Protein AF-A0A1V4QYQ3-F1 (afdb_monomer_lite)

Secondary structure (DSSP, 8-state):
-----------------------EEPPP--SS-EEEEEESSS-EEEE---GGG--SS-EEEEEEEEESS--TT-EEEEEEETTEEEEEEE-SSTT--SEEETTEE--SSS--TT--EEEEEEEETTEEEEEETTEEEP-EE-PPPP---SSPEEESBS-TTS--B-EEEEEEEEEESS---HHHHHHHTTS---S-STTEEEEE-----SSSEE--TTT--PEEEES--GGGEEE-----SEEEEE-S-EEE-SSEEEEEEEEEE-TT-EEEE-TTPEEEESSS--EEESSEEEE----

Structure (mmCIF, N/CA/C/O backbone):
data_AF-A0A1V4QYQ3-F1
#
_entry.id   AF-A0A1V4QYQ3-F1
#
loop_
_atom_site.group_PDB
_atom_site.id
_atom_site.type_symbol
_atom_site.label_atom_id
_atom_site.label_alt_id
_atom_site.label_comp_id
_atom_site.label_asym_id
_atom_site.label_entity_id
_atom_site.label_seq_id
_atom_site.pdbx_PDB_ins_code
_atom_site.Cartn_x
_atom_site.Cartn_y
_atom_site.Cartn_z
_atom_site.occupancy
_atom_site.B_iso_or_equiv
_atom_site.auth_seq_id
_atom_site.auth_comp_id
_atom_site.auth_asym_id
_atom_site.auth_atom_id
_atom_site.pdbx_PDB_model_num
ATOM 1 N N . MET A 1 1 ? -7.152 -29.735 35.668 1.00 31.62 1 MET A N 1
ATOM 2 C CA . MET A 1 1 ? -7.839 -28.571 36.264 1.00 31.62 1 MET A CA 1
ATOM 3 C C . MET A 1 1 ? -7.752 -27.448 35.251 1.00 31.62 1 MET A C 1
ATOM 5 O O . MET A 1 1 ? -6.675 -26.906 35.078 1.00 31.62 1 MET A O 1
ATOM 9 N N . SER A 1 2 ? -8.827 -27.196 34.509 1.00 27.45 2 SER A N 1
ATOM 10 C CA . SER A 1 2 ? -8.923 -26.079 33.564 1.00 27.45 2 SER A CA 1
ATOM 11 C C . SER A 1 2 ? -10.040 -25.184 34.088 1.00 27.45 2 SER A C 1
ATOM 13 O O . SER A 1 2 ? -11.149 -25.666 34.324 1.00 27.45 2 SER A O 1
ATOM 15 N N . TYR A 1 3 ? -9.704 -23.936 34.401 1.00 27.02 3 TYR A N 1
ATOM 16 C CA . TYR A 1 3 ? -10.656 -22.954 34.897 1.00 27.02 3 TYR A CA 1
ATOM 17 C C . TYR A 1 3 ? -11.395 -22.362 33.696 1.00 27.02 3 TYR A C 1
ATOM 19 O O . TYR A 1 3 ? -10.799 -21.660 32.886 1.00 27.02 3 TYR A O 1
ATOM 27 N N . LYS A 1 4 ? -12.693 -22.661 33.583 1.00 27.86 4 LYS A N 1
ATOM 28 C CA . LYS A 1 4 ? -13.627 -21.832 32.818 1.00 27.86 4 LYS A CA 1
ATOM 29 C C . LYS A 1 4 ? -13.955 -20.622 33.685 1.00 27.86 4 LYS A C 1
ATOM 31 O O . LYS A 1 4 ? -14.650 -20.765 34.690 1.00 27.86 4 LYS A O 1
ATOM 36 N N . THR A 1 5 ? -13.426 -19.459 33.335 1.00 26.11 5 THR A N 1
ATOM 37 C CA . THR A 1 5 ? -13.834 -18.203 33.964 1.00 26.11 5 THR A CA 1
ATOM 38 C C . THR A 1 5 ? -15.030 -17.675 33.183 1.00 26.11 5 THR A C 1
ATOM 40 O O . THR A 1 5 ? -14.864 -17.098 32.116 1.00 26.11 5 THR A O 1
ATOM 43 N N . ASN A 1 6 ? -16.240 -17.919 33.688 1.00 25.05 6 ASN A N 1
ATOM 44 C CA . ASN A 1 6 ? -17.444 -17.265 33.176 1.00 25.05 6 ASN A CA 1
ATOM 45 C C . ASN A 1 6 ? -17.433 -15.813 33.672 1.00 25.05 6 ASN A C 1
ATOM 47 O O . ASN A 1 6 ? -17.550 -15.570 34.877 1.00 25.05 6 ASN A O 1
ATOM 51 N N . LEU A 1 7 ? -17.262 -14.859 32.759 1.00 26.02 7 LEU A N 1
ATOM 52 C CA . LEU A 1 7 ? -17.392 -13.435 33.047 1.00 26.02 7 LEU A CA 1
ATOM 53 C C . LEU A 1 7 ? -18.889 -13.083 33.052 1.00 26.02 7 LEU A C 1
ATOM 55 O O . LEU A 1 7 ? -19.515 -13.001 32.004 1.00 26.02 7 LEU A O 1
ATOM 59 N N . PHE A 1 8 ? -19.483 -12.910 34.235 1.00 25.52 8 PHE A N 1
ATOM 60 C CA . PHE A 1 8 ? -20.858 -12.419 34.372 1.00 25.52 8 PHE A CA 1
ATOM 61 C C . PHE A 1 8 ? -20.854 -10.885 34.401 1.00 25.52 8 PHE A C 1
ATOM 63 O O . PHE A 1 8 ? -20.353 -10.293 35.357 1.00 25.52 8 PHE A O 1
ATOM 70 N N . VAL A 1 9 ? -21.447 -10.240 33.394 1.00 27.67 9 VAL A N 1
ATOM 71 C CA . VAL A 1 9 ? -21.719 -8.792 33.396 1.00 27.67 9 VAL A CA 1
ATOM 72 C C . VAL A 1 9 ? -23.201 -8.579 33.721 1.00 27.67 9 VAL A C 1
ATOM 74 O O . VAL A 1 9 ? -24.080 -9.083 33.029 1.00 27.67 9 VAL A O 1
ATOM 77 N N . ILE A 1 10 ? -23.494 -7.864 34.813 1.00 26.61 10 ILE A N 1
ATOM 78 C CA . ILE A 1 10 ? -24.862 -7.520 35.233 1.00 26.61 10 ILE A CA 1
ATOM 79 C C . ILE A 1 10 ? -25.283 -6.219 34.531 1.00 26.61 10 ILE A C 1
ATOM 81 O O . ILE A 1 10 ? -24.713 -5.161 34.797 1.00 26.61 10 ILE A O 1
ATOM 85 N N . LEU A 1 11 ? -26.303 -6.285 33.667 1.00 28.84 11 LEU A N 1
ATOM 86 C CA . LEU A 1 11 ? -26.913 -5.123 33.010 1.00 28.84 11 LEU A CA 1
ATOM 87 C C . LEU A 1 11 ? -27.834 -4.371 33.988 1.00 28.84 11 LEU A C 1
ATOM 89 O O . LEU A 1 11 ? -28.748 -4.958 34.567 1.00 28.84 11 LEU A O 1
ATOM 93 N N . THR A 1 12 ? -27.642 -3.058 34.136 1.00 27.19 12 THR A N 1
ATOM 94 C CA . THR A 1 12 ? -28.623 -2.171 34.786 1.00 27.19 12 THR A CA 1
ATOM 95 C C . THR A 1 12 ? -29.103 -1.156 33.754 1.00 27.19 12 THR A C 1
ATOM 97 O O . THR A 1 12 ? -28.313 -0.351 33.266 1.00 27.19 12 THR A O 1
ATOM 100 N N . ILE A 1 13 ? -30.389 -1.203 33.402 1.00 31.91 13 ILE A N 1
ATOM 101 C CA . ILE A 1 13 ? -31.004 -0.286 32.435 1.00 31.91 13 ILE A CA 1
ATOM 102 C C . ILE A 1 13 ? -31.250 1.054 33.141 1.00 31.91 13 ILE A C 1
ATOM 104 O O . ILE A 1 13 ? -32.099 1.130 34.030 1.00 31.91 13 ILE A O 1
ATOM 108 N N . LEU A 1 14 ? -30.535 2.115 32.751 1.00 32.16 14 LEU A N 1
ATOM 109 C CA . LEU A 1 14 ? -30.942 3.490 33.055 1.00 32.16 14 LEU A CA 1
ATOM 110 C C . LEU A 1 14 ? -31.559 4.121 31.806 1.00 32.16 14 LEU A C 1
ATOM 112 O O . LEU A 1 14 ? -30.915 4.283 30.774 1.00 32.16 14 LEU A O 1
ATOM 116 N N . SER A 1 15 ? -32.834 4.475 31.923 1.00 43.00 15 SER A N 1
ATOM 117 C CA . SER A 1 15 ? -33.606 5.177 30.908 1.00 43.00 15 SER A CA 1
ATOM 118 C C . SER A 1 15 ? -33.107 6.613 30.693 1.00 43.00 15 SER A C 1
ATOM 120 O O . SER A 1 15 ? -33.146 7.414 31.625 1.00 43.00 15 SER A O 1
ATOM 122 N N . GLY A 1 16 ? -32.788 6.948 29.440 1.00 39.50 16 GLY A N 1
ATOM 123 C CA . GLY A 1 16 ? -33.017 8.275 28.855 1.00 39.50 16 GLY A CA 1
ATOM 124 C C . GLY A 1 16 ? -31.876 9.295 28.917 1.00 39.50 16 GLY A C 1
ATOM 125 O O . GLY A 1 16 ? -31.766 10.033 29.887 1.00 39.50 16 GLY A O 1
ATOM 126 N N . LEU A 1 17 ? -31.137 9.430 27.810 1.00 31.11 17 LEU A N 1
ATOM 127 C CA . LEU A 1 17 ? -30.834 10.696 27.118 1.00 31.11 17 LEU A CA 1
ATOM 128 C C . LEU A 1 17 ? -30.110 10.353 25.802 1.00 31.11 17 LEU A C 1
ATOM 130 O O . LEU A 1 17 ? -29.077 9.692 25.832 1.00 31.11 17 LEU A O 1
ATOM 134 N N . LEU A 1 18 ? -30.643 10.774 24.650 1.00 30.95 18 LEU A N 1
ATOM 135 C CA . LEU A 1 18 ? -29.969 10.598 23.359 1.00 30.95 18 LEU A CA 1
ATOM 136 C C . LEU A 1 18 ? -28.908 11.700 23.216 1.00 30.95 18 LEU A C 1
ATOM 138 O O . LEU A 1 18 ? -29.234 12.834 22.866 1.00 30.95 18 LEU A O 1
ATOM 142 N N . PHE A 1 19 ? -27.651 11.385 23.524 1.00 31.88 19 PHE A N 1
ATOM 143 C CA . PHE A 1 19 ? -26.515 12.207 23.113 1.00 31.88 19 PHE A CA 1
ATOM 144 C C . PHE A 1 19 ? -26.081 11.755 21.716 1.00 31.88 19 PHE A C 1
ATOM 146 O O . PHE A 1 19 ? -25.760 10.588 21.516 1.00 31.88 19 PHE A O 1
ATOM 153 N N . LEU A 1 20 ? -26.067 12.673 20.747 1.00 31.03 20 LEU A N 1
ATOM 154 C CA . LEU A 1 20 ? -25.307 12.487 19.509 1.00 31.03 20 LEU A CA 1
ATOM 155 C C . LEU A 1 20 ? -23.827 12.657 19.862 1.00 31.03 20 LEU A C 1
ATOM 157 O O . LEU A 1 20 ? -23.301 13.768 19.864 1.00 31.03 20 LEU A O 1
ATOM 161 N N . ILE A 1 21 ? -23.192 11.553 20.243 1.00 36.94 21 ILE A N 1
ATOM 162 C CA . ILE A 1 21 ? -21.740 11.462 20.383 1.00 36.94 21 ILE A CA 1
ATOM 163 C C . ILE A 1 21 ? -21.205 11.165 18.975 1.00 36.94 21 ILE A C 1
ATOM 165 O O . ILE A 1 21 ? -21.750 10.265 18.326 1.00 36.94 21 ILE A O 1
ATOM 169 N N . PRO A 1 22 ? -20.205 11.901 18.455 1.00 36.81 22 PRO A N 1
ATOM 170 C CA . PRO A 1 22 ? -19.519 11.481 17.240 1.00 36.81 22 PRO A CA 1
ATOM 171 C C . PRO A 1 22 ? -18.951 10.087 17.502 1.00 36.81 22 PRO A C 1
ATOM 173 O O . PRO A 1 22 ? -18.070 9.913 18.336 1.00 36.81 22 PRO A O 1
ATOM 176 N N . THR A 1 23 ? -19.545 9.093 16.857 1.00 38.88 23 THR A N 1
ATOM 177 C CA . THR A 1 23 ? -19.199 7.687 17.015 1.00 38.88 23 THR A CA 1
ATOM 178 C C . THR A 1 23 ? -18.337 7.308 15.833 1.00 38.88 23 THR A C 1
ATOM 180 O O . THR A 1 23 ? -18.739 7.438 14.678 1.00 38.88 23 THR A O 1
ATOM 183 N N . THR A 1 24 ? -17.112 6.894 16.121 1.00 40.38 24 THR A N 1
ATOM 184 C CA . THR A 1 24 ? -16.242 6.276 15.129 1.00 40.38 24 THR A CA 1
ATOM 185 C C . THR A 1 24 ? -16.833 4.912 14.805 1.00 40.38 24 THR A C 1
ATOM 187 O O . THR A 1 24 ? -16.794 4.009 15.638 1.00 40.38 24 THR A O 1
ATOM 190 N N . VAL A 1 25 ? -17.427 4.791 13.620 1.00 40.75 25 VAL A N 1
ATOM 191 C CA . VAL A 1 25 ? -17.859 3.515 13.048 1.00 40.75 25 VAL A CA 1
ATOM 192 C C . VAL A 1 25 ? -16.667 2.958 12.279 1.00 40.75 25 VAL A C 1
ATOM 194 O O . VAL A 1 25 ? -16.142 3.629 11.389 1.00 40.75 25 VAL A O 1
ATOM 197 N N . PHE A 1 26 ? -16.196 1.768 12.646 1.00 41.84 26 PHE A N 1
ATOM 198 C CA . PHE A 1 26 ? -15.194 1.068 11.845 1.00 41.84 26 PHE A CA 1
ATOM 199 C C . PHE A 1 26 ? -15.869 0.521 10.588 1.00 41.84 26 PHE A C 1
ATOM 201 O O . PHE A 1 26 ? -16.921 -0.110 10.674 1.00 41.84 26 PHE A O 1
ATOM 208 N N . ALA A 1 27 ? -15.288 0.810 9.426 1.00 39.91 27 ALA A N 1
ATOM 209 C CA . ALA A 1 27 ? -15.755 0.263 8.162 1.00 39.91 27 ALA A CA 1
ATOM 210 C C . ALA A 1 27 ? -15.521 -1.255 8.114 1.00 39.91 27 ALA A C 1
ATOM 212 O O . ALA A 1 27 ? -14.574 -1.770 8.710 1.00 39.91 27 ALA A O 1
ATOM 213 N N . THR A 1 28 ? -16.430 -1.951 7.438 1.00 38.75 28 THR A N 1
ATOM 214 C CA . THR A 1 28 ? -16.530 -3.410 7.382 1.00 38.75 28 THR A CA 1
ATOM 215 C C . THR A 1 28 ? -15.741 -4.002 6.217 1.00 38.75 28 THR A C 1
ATOM 217 O O . THR A 1 28 ? -15.932 -3.563 5.085 1.00 38.75 28 THR A O 1
ATOM 220 N N . ASP A 1 29 ? -15.028 -5.094 6.484 1.00 38.97 29 ASP A N 1
ATOM 221 C CA . ASP A 1 29 ? -15.128 -6.335 5.709 1.00 38.97 29 ASP A CA 1
ATOM 222 C C . ASP A 1 29 ? -15.231 -7.502 6.713 1.00 38.97 29 ASP A C 1
ATOM 224 O O . ASP A 1 29 ? -14.544 -7.532 7.734 1.00 38.97 29 ASP A O 1
ATOM 228 N N . ASN A 1 30 ? -16.166 -8.417 6.469 1.00 38.97 30 ASN A N 1
ATOM 229 C CA . ASN A 1 30 ? -16.653 -9.431 7.403 1.00 38.97 30 ASN A CA 1
ATOM 230 C C . ASN A 1 30 ? -15.953 -10.793 7.263 1.00 38.97 30 ASN A C 1
ATOM 232 O O . ASN A 1 30 ? -16.494 -11.817 7.680 1.00 38.97 30 ASN A O 1
ATOM 236 N N . TYR A 1 31 ? -14.733 -10.820 6.733 1.00 44.75 31 TYR A N 1
ATOM 237 C CA . TYR A 1 31 ? -13.909 -12.022 6.652 1.00 44.75 31 TYR A CA 1
ATOM 238 C C . TYR A 1 31 ? -12.491 -11.746 7.178 1.00 44.75 31 TYR A C 1
ATOM 240 O O . TYR A 1 31 ? -12.044 -10.604 7.271 1.00 44.75 31 TYR A O 1
ATOM 248 N N . ARG A 1 32 ? -11.720 -12.804 7.481 1.00 56.53 32 ARG A N 1
ATOM 249 C CA . ARG A 1 32 ? -10.307 -12.741 7.080 1.00 56.53 32 ARG A CA 1
ATOM 250 C C . ARG A 1 32 ? -10.388 -12.709 5.557 1.00 56.53 32 ARG A C 1
ATOM 252 O O . ARG A 1 32 ? -10.631 -13.768 4.977 1.00 56.53 32 ARG A O 1
ATOM 259 N N . GLY A 1 33 ? -10.393 -11.504 4.983 1.00 71.94 33 GLY A N 1
ATOM 260 C CA . GLY A 1 33 ? -10.538 -11.286 3.548 1.00 71.94 33 GLY A CA 1
ATOM 261 C C . GLY A 1 33 ? -9.558 -12.156 2.771 1.00 71.94 33 GLY A C 1
ATOM 262 O O . GLY A 1 33 ? -8.653 -12.777 3.340 1.00 71.94 33 GLY A O 1
ATOM 263 N N . THR A 1 34 ? -9.752 -12.267 1.468 1.00 89.44 34 THR A N 1
ATOM 264 C CA . THR A 1 34 ? -8.682 -12.841 0.655 1.00 89.44 34 THR A CA 1
ATOM 265 C C . THR A 1 34 ? -7.521 -11.852 0.531 1.00 89.44 34 THR A C 1
ATOM 267 O O . THR A 1 34 ? -7.625 -10.710 0.960 1.00 89.44 34 THR A O 1
ATOM 270 N N . ALA A 1 35 ? -6.384 -12.345 0.067 1.00 94.81 35 ALA A N 1
ATOM 271 C CA . ALA A 1 35 ? -5.285 -11.557 -0.460 1.00 94.81 35 ALA A CA 1
ATOM 272 C C . ALA A 1 35 ? -4.990 -12.096 -1.859 1.00 94.81 35 ALA A C 1
ATOM 274 O O . ALA A 1 35 ? -5.351 -13.238 -2.175 1.00 94.81 35 ALA A O 1
ATOM 275 N N . LEU A 1 36 ? -4.288 -11.313 -2.671 1.00 97.94 36 LEU A N 1
ATOM 276 C CA . LEU A 1 36 ? -3.792 -11.805 -3.950 1.00 97.94 36 LEU A CA 1
ATOM 277 C C . LEU A 1 36 ? -2.411 -12.424 -3.796 1.00 97.94 36 LEU A C 1
ATOM 279 O O . LEU A 1 36 ? -1.510 -11.816 -3.214 1.00 97.94 36 LEU A O 1
ATOM 283 N N . ASN A 1 37 ? -2.257 -13.631 -4.330 1.00 98.38 37 ASN A N 1
ATOM 284 C CA . ASN A 1 37 ? -0.988 -14.324 -4.472 1.00 98.38 37 ASN A CA 1
ATOM 285 C C . ASN A 1 37 ? -0.420 -14.085 -5.877 1.00 98.38 37 ASN A C 1
ATOM 287 O O . ASN A 1 37 ? -1.120 -14.300 -6.854 1.00 98.38 37 ASN A O 1
ATOM 291 N N . PHE A 1 38 ? 0.833 -13.651 -5.962 1.00 98.75 38 PHE A N 1
ATOM 292 C CA . PHE A 1 38 ? 1.558 -13.399 -7.205 1.00 98.75 38 PHE A CA 1
ATOM 293 C C . PHE A 1 38 ? 2.688 -14.422 -7.329 1.00 98.75 38 PHE A C 1
ATOM 295 O O . PHE A 1 38 ? 3.461 -14.606 -6.381 1.00 98.75 38 PHE A O 1
ATOM 302 N N . ASP A 1 39 ? 2.798 -15.082 -8.479 1.00 98.19 39 ASP A N 1
ATOM 303 C CA . ASP A 1 39 ? 3.722 -16.201 -8.693 1.00 98.19 39 ASP A CA 1
ATOM 304 C C . ASP A 1 39 ? 5.166 -15.812 -9.072 1.00 98.19 39 ASP A C 1
ATOM 306 O O . ASP A 1 39 ? 6.036 -16.679 -9.180 1.00 98.19 39 ASP A O 1
ATOM 310 N N . GLY A 1 40 ? 5.441 -14.519 -9.274 1.00 97.69 40 GLY A N 1
ATOM 311 C CA . GLY A 1 40 ? 6.755 -14.016 -9.686 1.00 97.69 40 GLY A CA 1
ATOM 312 C C . GLY A 1 40 ? 7.111 -14.242 -11.161 1.00 97.69 40 GLY A C 1
ATOM 313 O O . GLY A 1 40 ? 8.243 -13.957 -11.561 1.00 97.69 40 GLY A O 1
ATOM 314 N N . VAL A 1 41 ? 6.184 -14.732 -11.989 1.00 97.81 41 VAL A N 1
ATOM 315 C CA . VAL A 1 41 ? 6.430 -15.069 -13.399 1.00 97.81 41 VAL A CA 1
ATOM 316 C C . VAL A 1 41 ? 5.728 -14.110 -14.344 1.00 97.81 41 VAL A C 1
ATOM 318 O O . VAL A 1 41 ? 6.405 -13.521 -15.190 1.00 97.81 41 VAL A O 1
ATOM 321 N N . ASP A 1 42 ? 4.405 -13.988 -14.251 1.00 97.69 42 ASP A N 1
ATOM 322 C CA . ASP A 1 42 ? 3.626 -13.111 -15.131 1.00 97.69 42 ASP A CA 1
ATOM 323 C C . ASP A 1 42 ? 2.321 -12.556 -14.535 1.00 97.69 42 ASP A C 1
ATOM 325 O O . ASP A 1 42 ? 1.591 -11.858 -15.252 1.00 97.69 42 ASP A O 1
ATOM 329 N N . ASP A 1 43 ? 2.081 -12.778 -13.239 1.00 98.56 43 ASP A N 1
ATOM 330 C CA . ASP A 1 43 ? 0.935 -12.252 -12.498 1.00 98.56 43 ASP A CA 1
ATOM 331 C C . ASP A 1 43 ? 1.055 -10.757 -12.199 1.00 98.56 43 ASP A C 1
ATOM 333 O O . ASP A 1 43 ? 2.059 -10.276 -11.663 1.00 98.56 43 ASP A O 1
ATOM 337 N N . TYR A 1 44 ? -0.004 -10.006 -12.500 1.00 98.75 44 TYR A N 1
ATOM 338 C CA . TYR A 1 44 ? -0.142 -8.617 -12.070 1.00 98.75 44 TYR A CA 1
ATOM 339 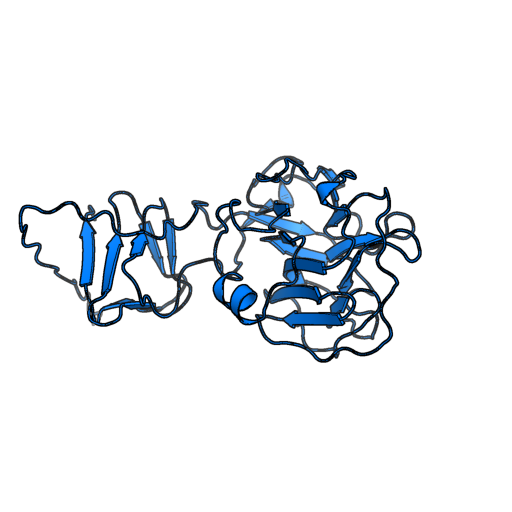C C . TYR A 1 44 ? -1.592 -8.131 -12.132 1.00 98.75 44 TYR A C 1
ATOM 341 O O . TYR A 1 44 ? -2.439 -8.703 -12.819 1.00 98.75 44 TYR A O 1
ATOM 349 N N . VAL A 1 45 ? -1.868 -7.014 -11.457 1.00 98.75 45 VAL A N 1
ATOM 350 C CA . VAL A 1 45 ? -3.130 -6.276 -11.604 1.00 98.75 45 VAL A CA 1
ATOM 351 C C . VAL A 1 45 ? -2.877 -5.011 -12.414 1.00 98.75 45 VAL A C 1
ATOM 353 O O . VAL A 1 45 ? -2.029 -4.201 -12.043 1.00 98.75 45 VAL A O 1
ATOM 356 N N . GLU A 1 46 ? -3.622 -4.826 -13.502 1.00 98.44 46 GLU A N 1
ATOM 357 C CA . GLU A 1 46 ? -3.572 -3.631 -14.348 1.00 98.44 46 GLU A CA 1
ATOM 358 C C . GLU A 1 46 ? -4.736 -2.692 -14.028 1.00 98.44 46 GLU A C 1
ATOM 360 O O . GLU A 1 46 ? -5.902 -3.048 -14.192 1.00 98.44 46 GLU A O 1
ATOM 365 N N . ILE A 1 47 ? -4.424 -1.473 -13.607 1.00 98.50 47 ILE A N 1
ATOM 366 C CA . ILE A 1 47 ? -5.384 -0.395 -13.386 1.00 98.50 47 ILE A CA 1
ATOM 367 C C . ILE A 1 47 ? -5.189 0.613 -14.514 1.00 98.50 47 ILE A C 1
ATOM 369 O O . ILE A 1 47 ? -4.113 1.199 -14.666 1.00 98.50 47 ILE A O 1
ATOM 373 N N . LEU A 1 48 ? -6.231 0.801 -15.324 1.00 97.44 48 LEU A N 1
ATOM 374 C CA . LEU A 1 48 ? -6.175 1.721 -16.456 1.00 97.44 48 LEU A CA 1
ATOM 375 C C . LEU A 1 48 ? -5.866 3.150 -15.997 1.00 97.44 48 LEU A C 1
ATOM 377 O O . LEU A 1 48 ? -6.210 3.561 -14.891 1.00 97.44 48 LEU A O 1
ATOM 381 N N . ASP A 1 49 ? -5.215 3.897 -16.884 1.00 96.50 49 ASP A N 1
ATOM 382 C CA . ASP A 1 49 ? -4.895 5.301 -16.661 1.00 96.50 49 ASP A CA 1
ATOM 383 C C . ASP A 1 49 ? -6.147 6.127 -16.327 1.00 96.50 49 ASP A C 1
ATOM 385 O O . ASP A 1 49 ? -7.159 6.058 -17.030 1.00 96.50 49 ASP A O 1
ATOM 389 N N . ASP A 1 50 ? -6.048 6.930 -15.269 1.00 96.75 50 ASP A N 1
ATOM 390 C CA . ASP A 1 50 ? -7.066 7.890 -14.859 1.00 96.75 50 ASP A CA 1
ATOM 391 C C . ASP A 1 50 ? -6.400 9.131 -14.254 1.00 96.75 50 ASP A C 1
ATOM 393 O O . ASP A 1 50 ? -5.434 9.044 -13.494 1.00 96.75 50 ASP A O 1
ATOM 397 N N . THR A 1 51 ? -6.961 10.306 -14.543 1.00 95.56 51 THR A N 1
ATOM 398 C CA . THR A 1 51 ? -6.422 11.594 -14.074 1.00 95.56 51 THR A CA 1
ATOM 399 C C . THR A 1 51 ? -6.397 11.747 -12.549 1.00 95.56 51 THR A C 1
ATOM 401 O O . THR A 1 51 ? -5.671 12.591 -12.026 1.00 95.56 51 THR A O 1
ATOM 404 N N . SER A 1 52 ? -7.176 10.956 -11.806 1.00 95.81 52 SER A N 1
ATOM 405 C CA . SER A 1 52 ? -7.118 10.903 -10.340 1.00 95.81 52 SER A CA 1
ATOM 406 C C . SER A 1 52 ? -5.805 10.307 -9.821 1.00 95.81 52 SER A C 1
ATOM 408 O O . SER A 1 52 ? -5.405 10.623 -8.701 1.00 95.81 52 SER A O 1
ATOM 410 N N . LEU A 1 53 ? -5.106 9.522 -10.647 1.00 96.38 53 LEU A N 1
ATOM 411 C CA . LEU A 1 53 ? -3.814 8.888 -10.365 1.00 96.38 53 LEU A CA 1
ATOM 412 C C . LEU A 1 53 ? -2.624 9.720 -10.896 1.00 96.38 53 LEU A C 1
ATOM 414 O O . LEU A 1 53 ? -1.470 9.296 -10.799 1.00 96.38 53 LEU A O 1
ATOM 418 N N . ASP A 1 54 ? -2.887 10.928 -11.412 1.00 94.56 54 ASP A N 1
ATOM 419 C CA . ASP A 1 54 ? -1.884 11.874 -11.909 1.00 94.56 54 ASP A CA 1
ATOM 420 C C . ASP A 1 54 ? -1.455 12.880 -10.830 1.00 94.56 54 ASP A C 1
ATOM 422 O O . ASP A 1 54 ? -1.992 13.986 -10.683 1.00 94.56 54 ASP A O 1
ATOM 426 N N . PHE A 1 55 ? -0.429 12.511 -10.065 1.00 94.06 55 PHE A N 1
ATOM 427 C CA . PHE A 1 55 ? 0.067 13.328 -8.955 1.00 94.06 55 PHE A CA 1
ATOM 428 C C . PHE A 1 55 ? 1.097 14.376 -9.394 1.00 94.06 55 PHE A C 1
ATOM 430 O O . PHE A 1 55 ? 2.010 14.096 -10.168 1.00 94.06 55 PHE A O 1
ATOM 437 N N . ASN A 1 56 ? 0.984 15.591 -8.841 1.00 89.06 56 ASN A N 1
ATOM 438 C CA . ASN A 1 56 ? 1.831 16.740 -9.207 1.00 89.06 56 ASN A CA 1
ATOM 439 C C . ASN A 1 56 ? 2.606 17.370 -8.036 1.00 89.06 56 ASN A C 1
ATOM 441 O O . ASN A 1 56 ? 3.518 18.160 -8.265 1.00 89.06 56 ASN A O 1
ATOM 445 N N . THR A 1 57 ? 2.253 17.055 -6.788 1.00 92.56 57 THR A N 1
ATOM 446 C CA . THR A 1 57 ? 2.862 17.668 -5.594 1.00 92.56 57 THR A CA 1
ATOM 447 C C . THR A 1 57 ? 3.314 16.620 -4.588 1.00 92.56 57 THR A C 1
ATOM 449 O O . THR A 1 57 ? 4.512 16.418 -4.408 1.00 92.56 57 THR A O 1
ATOM 452 N N . SER A 1 58 ? 2.357 15.935 -3.973 1.00 96.94 58 SER A N 1
ATOM 453 C CA . SER A 1 58 ? 2.587 14.923 -2.952 1.00 96.94 58 SER A CA 1
ATOM 454 C C . SER A 1 58 ? 1.689 13.724 -3.205 1.00 96.94 58 SER A C 1
ATOM 456 O O . SER A 1 58 ? 0.612 13.866 -3.783 1.00 96.94 58 SER A O 1
ATOM 458 N N . TYR A 1 59 ? 2.130 12.555 -2.763 1.00 98.31 59 TYR A N 1
ATOM 459 C CA . TYR A 1 59 ? 1.345 11.330 -2.818 1.00 98.31 59 TYR A CA 1
ATOM 460 C C . TYR A 1 59 ? 1.882 10.319 -1.802 1.00 98.31 59 TYR A C 1
ATOM 462 O O . TYR A 1 59 ? 3.016 10.442 -1.330 1.00 98.31 59 TYR A O 1
ATOM 470 N N . THR A 1 60 ? 1.069 9.320 -1.473 1.00 98.88 60 THR A N 1
ATOM 471 C CA . THR A 1 60 ? 1.471 8.188 -0.633 1.00 98.88 60 THR A CA 1
ATOM 472 C C . THR A 1 60 ? 0.987 6.888 -1.262 1.00 98.88 60 THR A C 1
ATOM 474 O O . THR A 1 60 ? -0.168 6.803 -1.676 1.00 98.88 60 THR A O 1
ATOM 477 N N . LEU A 1 61 ? 1.859 5.886 -1.321 1.00 98.88 61 LEU A N 1
ATOM 478 C CA . LEU A 1 61 ? 1.553 4.527 -1.761 1.00 98.88 61 LEU A CA 1
ATOM 479 C C . LEU A 1 61 ? 1.690 3.599 -0.553 1.00 98.88 61 LEU A C 1
ATOM 481 O O . LEU A 1 61 ? 2.742 3.592 0.084 1.00 98.88 61 LEU A O 1
ATOM 485 N N . GLU A 1 62 ? 0.652 2.836 -0.228 1.00 98.81 62 GLU A N 1
ATOM 486 C CA . GLU A 1 62 ? 0.665 1.858 0.862 1.00 98.81 62 GLU A CA 1
ATOM 487 C C . GLU A 1 62 ? 0.235 0.486 0.354 1.00 98.81 62 GLU A C 1
ATOM 489 O O . GLU A 1 62 ? -0.651 0.383 -0.490 1.00 98.81 62 GLU A O 1
ATOM 494 N N . CYS A 1 63 ? 0.839 -0.568 0.887 1.00 98.75 63 CYS A N 1
ATOM 495 C CA . CYS A 1 63 ? 0.350 -1.935 0.740 1.00 98.75 63 CYS A CA 1
ATOM 496 C C . CYS A 1 63 ? 0.861 -2.799 1.888 1.00 98.75 63 CYS A C 1
ATOM 498 O O . CYS A 1 63 ? 1.918 -2.534 2.474 1.00 98.75 63 CYS A O 1
ATOM 500 N N . TRP A 1 64 ? 0.129 -3.864 2.184 1.00 98.50 64 TRP A N 1
ATOM 501 C CA . TRP A 1 64 ? 0.679 -5.000 2.898 1.00 98.50 64 TRP A CA 1
ATOM 502 C C . TRP A 1 64 ? 1.271 -5.982 1.896 1.00 98.50 64 TRP A C 1
ATOM 504 O O . TRP A 1 64 ? 0.638 -6.308 0.896 1.00 98.50 64 TRP A O 1
ATOM 514 N N . ILE A 1 65 ? 2.478 -6.470 2.177 1.00 98.75 65 ILE A N 1
ATOM 515 C CA . ILE A 1 65 ? 3.134 -7.509 1.382 1.00 98.75 65 ILE A CA 1
ATOM 516 C C . ILE A 1 65 ? 3.624 -8.645 2.270 1.00 98.75 65 ILE A C 1
ATOM 518 O O . ILE A 1 65 ? 4.088 -8.418 3.388 1.00 98.75 65 ILE A O 1
ATOM 522 N N . ARG A 1 66 ? 3.595 -9.865 1.745 1.00 98.44 66 ARG A N 1
ATOM 523 C CA . ARG A 1 66 ? 4.273 -11.035 2.301 1.00 98.44 66 ARG A CA 1
ATOM 524 C C . ARG A 1 66 ? 5.127 -11.670 1.202 1.00 98.44 66 ARG A C 1
ATOM 526 O O . ARG A 1 66 ? 4.645 -12.570 0.519 1.00 98.44 66 ARG A O 1
ATOM 533 N N . PRO A 1 67 ? 6.368 -11.182 1.008 1.00 98.50 67 PRO A N 1
ATOM 534 C CA . PRO A 1 67 ? 7.266 -11.685 -0.030 1.00 98.50 67 PRO A CA 1
ATOM 535 C C . PRO A 1 67 ? 7.601 -13.154 0.206 1.00 98.50 67 PRO A C 1
ATOM 537 O O . PRO A 1 67 ? 7.860 -13.535 1.348 1.00 98.50 67 PRO A O 1
ATOM 540 N N . GLU A 1 68 ? 7.650 -13.969 -0.840 1.00 98.44 68 GLU A N 1
ATOM 541 C CA . GLU A 1 68 ? 8.132 -15.357 -0.761 1.00 98.44 68 GLU A CA 1
ATOM 542 C C . GLU A 1 68 ? 9.575 -15.480 -1.253 1.00 98.44 68 GLU A C 1
ATOM 544 O O . GLU A 1 68 ? 10.375 -16.223 -0.675 1.00 98.44 68 GLU A O 1
ATOM 549 N N . SER A 1 69 ? 9.940 -14.651 -2.228 1.00 98.06 69 SER A N 1
ATOM 550 C CA . SER A 1 69 ? 11.310 -14.444 -2.681 1.00 98.06 69 SER A CA 1
ATOM 551 C C . SER A 1 69 ? 11.627 -12.949 -2.812 1.00 98.06 69 SER A C 1
ATOM 553 O O . SER A 1 69 ? 10.800 -12.081 -2.520 1.00 98.06 69 SER A O 1
ATOM 555 N N . PHE A 1 70 ? 12.874 -12.637 -3.168 1.00 98.25 70 PHE A N 1
ATOM 556 C CA . PHE A 1 70 ? 13.328 -11.265 -3.364 1.00 98.25 70 PHE A CA 1
ATOM 557 C C . PHE A 1 70 ? 14.049 -11.159 -4.697 1.00 98.25 70 PHE A C 1
ATOM 559 O O . PHE A 1 70 ? 15.236 -11.476 -4.793 1.00 98.25 70 PHE A O 1
ATOM 566 N N . ASP A 1 71 ? 13.325 -10.683 -5.702 1.00 97.25 71 ASP A N 1
ATOM 567 C CA . ASP A 1 71 ? 13.853 -10.473 -7.039 1.00 97.25 71 ASP A CA 1
ATOM 568 C C . ASP A 1 71 ? 14.192 -9.010 -7.306 1.00 97.25 71 ASP A C 1
ATOM 570 O O . ASP A 1 71 ? 13.621 -8.072 -6.741 1.00 97.25 71 ASP A O 1
ATOM 574 N N . TYR A 1 72 ? 15.171 -8.823 -8.191 1.00 97.94 72 TYR A N 1
ATOM 575 C CA . TYR A 1 72 ? 15.686 -7.513 -8.558 1.00 97.94 72 TYR A CA 1
ATOM 576 C C . TYR A 1 72 ? 14.563 -6.603 -9.063 1.00 97.94 72 TYR A C 1
ATOM 578 O O . TYR A 1 72 ? 14.037 -6.806 -10.159 1.00 97.94 72 TYR A O 1
ATOM 586 N N . LEU A 1 73 ? 14.270 -5.549 -8.295 1.00 97.50 73 LEU A N 1
ATOM 587 C CA . LEU A 1 73 ? 13.322 -4.499 -8.671 1.00 97.50 73 LEU A CA 1
ATOM 588 C C . LEU A 1 73 ? 11.909 -5.017 -8.993 1.00 97.50 73 LEU A C 1
ATOM 590 O O . LEU A 1 73 ? 11.219 -4.424 -9.822 1.00 97.50 73 LEU A O 1
ATOM 594 N N . ALA A 1 74 ? 11.481 -6.105 -8.349 1.00 98.50 74 ALA A N 1
ATOM 595 C CA . ALA A 1 74 ? 10.118 -6.615 -8.458 1.00 98.50 74 ALA A CA 1
ATOM 596 C C . ALA A 1 74 ? 9.094 -5.560 -8.007 1.00 98.50 74 ALA A C 1
ATOM 598 O O . ALA A 1 74 ? 9.199 -5.027 -6.899 1.00 98.50 74 ALA A O 1
ATOM 599 N N . GLY A 1 75 ? 8.136 -5.220 -8.871 1.00 98.31 75 GLY A N 1
ATOM 600 C CA . GLY A 1 75 ? 7.214 -4.108 -8.625 1.00 98.31 75 GLY A CA 1
ATOM 601 C C . GLY A 1 75 ? 6.135 -4.427 -7.600 1.00 98.31 75 GLY A C 1
ATOM 602 O O . GLY A 1 75 ? 5.613 -5.532 -7.569 1.00 98.31 75 GLY A O 1
ATOM 603 N N . LEU A 1 76 ? 5.782 -3.437 -6.781 1.00 98.81 76 LEU A N 1
ATOM 604 C CA . LEU A 1 76 ? 4.680 -3.531 -5.824 1.00 98.81 76 LEU A CA 1
ATOM 605 C C . LEU A 1 76 ? 3.520 -2.635 -6.261 1.00 98.81 76 LEU A C 1
ATOM 607 O O . LEU A 1 76 ? 2.426 -3.134 -6.483 1.00 98.81 76 LEU A O 1
ATOM 611 N N . ILE A 1 77 ? 3.774 -1.333 -6.430 1.00 98.75 77 ILE A N 1
ATOM 612 C CA . ILE A 1 77 ? 2.809 -0.348 -6.940 1.00 98.75 77 ILE A CA 1
ATOM 613 C C . ILE A 1 77 ? 3.563 0.597 -7.869 1.00 98.75 77 ILE A C 1
ATOM 615 O O . ILE A 1 77 ? 4.395 1.384 -7.408 1.00 98.75 77 ILE A O 1
ATOM 619 N N . THR A 1 78 ? 3.298 0.547 -9.170 1.00 97.31 78 THR A N 1
ATOM 620 C CA . THR A 1 78 ? 4.049 1.355 -10.139 1.00 97.31 78 THR A CA 1
ATOM 621 C C . THR A 1 78 ? 3.150 2.018 -11.165 1.00 97.31 78 THR A C 1
ATOM 623 O O . THR A 1 78 ? 2.125 1.486 -11.566 1.00 97.31 78 THR A O 1
ATOM 626 N N . LYS A 1 79 ? 3.555 3.206 -11.603 1.00 95.56 79 LYS A N 1
ATOM 627 C CA . LYS A 1 79 ? 3.035 3.898 -12.784 1.00 95.56 79 LYS A CA 1
ATOM 628 C C . LYS A 1 79 ? 4.231 4.513 -13.475 1.00 95.56 79 LYS A C 1
ATOM 630 O O . LYS A 1 79 ? 4.545 5.679 -13.246 1.00 95.56 79 LYS A O 1
ATOM 635 N N . TYR A 1 80 ? 4.981 3.708 -14.218 1.00 88.81 80 TYR A N 1
ATOM 636 C CA . TYR A 1 80 ? 6.326 4.084 -14.638 1.00 88.81 80 TYR A CA 1
ATOM 637 C C . TYR A 1 80 ? 6.491 4.123 -16.149 1.00 88.81 80 TYR A C 1
ATOM 639 O O . TYR A 1 80 ? 6.410 3.097 -16.819 1.00 88.81 80 TYR A O 1
ATOM 647 N N . HIS A 1 81 ? 6.847 5.304 -16.656 1.00 84.88 81 HIS A N 1
ATOM 648 C CA . HIS A 1 81 ? 7.168 5.519 -18.062 1.00 84.88 81 HIS A CA 1
ATOM 649 C C . HIS A 1 81 ? 8.598 6.045 -18.211 1.00 84.88 81 HIS A C 1
ATOM 651 O O . HIS A 1 81 ? 8.830 7.256 -18.171 1.00 84.88 81 HIS A O 1
ATOM 657 N N . THR A 1 82 ? 9.578 5.161 -18.435 1.00 83.31 82 THR A N 1
ATOM 658 C CA . THR A 1 82 ? 11.029 5.450 -18.597 1.00 83.31 82 THR A CA 1
ATOM 659 C C . THR A 1 82 ? 11.726 6.194 -17.454 1.00 83.31 82 THR A C 1
ATOM 661 O O . THR A 1 82 ? 12.745 5.722 -16.983 1.00 83.31 82 THR A O 1
ATOM 664 N N . THR A 1 83 ? 11.268 7.380 -17.054 1.00 81.62 83 THR A N 1
ATOM 665 C CA . THR A 1 83 ? 11.817 8.199 -15.955 1.00 81.62 83 THR A CA 1
ATOM 666 C C . THR A 1 83 ? 10.738 9.060 -15.286 1.00 81.62 83 THR A C 1
ATOM 668 O O . THR A 1 83 ? 11.070 10.062 -14.657 1.00 81.62 83 THR A O 1
ATOM 671 N N . GLN A 1 84 ? 9.459 8.755 -15.516 1.00 88.00 84 GLN A N 1
ATOM 672 C CA . GLN A 1 84 ? 8.310 9.553 -15.086 1.00 88.00 84 GLN A CA 1
ATOM 673 C C . GLN A 1 84 ? 7.298 8.680 -14.347 1.00 88.00 84 GLN A C 1
ATOM 675 O O . GLN A 1 84 ? 7.254 7.467 -14.554 1.00 88.00 84 GLN A O 1
ATOM 680 N N . GLY A 1 85 ? 6.460 9.335 -13.544 1.00 92.81 85 GLY A N 1
ATOM 681 C CA . GLY A 1 85 ? 5.464 8.729 -12.669 1.00 92.81 85 GLY A CA 1
ATOM 682 C C . GLY A 1 85 ? 6.008 8.381 -11.288 1.00 92.81 85 GLY A C 1
ATOM 683 O O . GLY A 1 85 ? 6.770 9.166 -10.724 1.00 92.81 85 GLY A O 1
ATOM 684 N N . PHE A 1 86 ? 5.585 7.245 -10.740 1.00 95.88 86 PHE A N 1
ATOM 685 C CA . PHE A 1 86 ? 5.960 6.793 -9.399 1.00 95.88 86 PHE A CA 1
ATOM 686 C C . PHE A 1 86 ? 6.278 5.300 -9.388 1.00 95.88 86 PHE A C 1
ATOM 688 O O . PHE A 1 86 ? 5.705 4.523 -10.159 1.00 95.88 86 PHE A O 1
ATOM 695 N N . ILE A 1 87 ? 7.198 4.902 -8.510 1.00 96.06 87 ILE A N 1
ATOM 696 C CA . ILE A 1 87 ? 7.661 3.515 -8.416 1.00 96.06 87 ILE A CA 1
ATOM 697 C C . ILE A 1 87 ? 7.777 3.102 -6.955 1.00 96.06 87 ILE A C 1
ATOM 699 O O . ILE A 1 87 ? 8.622 3.643 -6.250 1.00 96.06 87 ILE A O 1
ATOM 703 N N . LEU A 1 88 ? 7.029 2.084 -6.534 1.00 98.69 88 LEU A N 1
ATOM 704 C CA . LEU A 1 88 ? 7.286 1.315 -5.317 1.00 98.69 88 LEU A CA 1
ATOM 705 C C . LEU A 1 88 ? 7.566 -0.145 -5.689 1.00 98.69 88 LEU A C 1
ATOM 707 O O . LEU A 1 88 ? 6.758 -0.786 -6.361 1.00 98.69 88 LEU A O 1
ATOM 711 N N . ARG A 1 89 ? 8.717 -0.667 -5.261 1.00 98.50 89 ARG A N 1
ATOM 712 C CA . ARG A 1 89 ? 9.227 -1.995 -5.639 1.00 98.50 89 ARG A CA 1
ATOM 713 C C . ARG A 1 89 ? 10.169 -2.572 -4.578 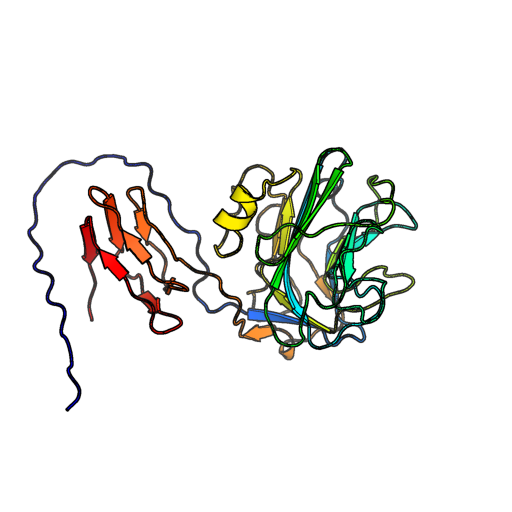1.00 98.50 89 ARG A C 1
ATOM 715 O O . ARG A 1 89 ? 10.560 -1.869 -3.646 1.00 98.50 89 ARG A O 1
ATOM 722 N N . LEU A 1 90 ? 10.571 -3.833 -4.723 1.00 98.75 90 LEU A N 1
ATOM 723 C CA . LEU A 1 90 ? 11.701 -4.392 -3.974 1.00 98.75 90 LEU A CA 1
ATOM 724 C C . LEU A 1 90 ? 13.017 -3.698 -4.356 1.00 98.75 90 LEU A C 1
ATOM 726 O O . LEU A 1 90 ? 13.157 -3.152 -5.453 1.00 98.75 90 LEU A O 1
ATOM 730 N N . SER A 1 91 ? 13.986 -3.710 -3.440 1.00 98.06 91 SER A N 1
ATOM 731 C CA . SER A 1 91 ? 15.252 -2.992 -3.618 1.00 98.06 91 SER A CA 1
ATOM 732 C C . SER A 1 91 ? 16.077 -3.504 -4.802 1.00 98.06 91 SER A C 1
ATOM 734 O O . SER A 1 91 ? 16.106 -4.697 -5.103 1.00 98.06 91 SER A O 1
ATOM 736 N N . GLY A 1 92 ? 16.823 -2.603 -5.449 1.00 97.56 92 GLY A N 1
ATOM 737 C CA . GLY A 1 92 ? 17.794 -2.946 -6.494 1.00 97.56 92 GLY A CA 1
ATOM 738 C C . GLY A 1 92 ? 19.135 -3.439 -5.956 1.00 97.56 92 GLY A C 1
ATOM 739 O O . GLY A 1 92 ? 19.974 -3.918 -6.724 1.00 97.56 92 GLY A O 1
ATOM 740 N N . ASN A 1 93 ? 19.350 -3.340 -4.644 1.00 97.81 93 ASN A N 1
ATOM 741 C CA . ASN A 1 93 ? 20.582 -3.743 -3.983 1.00 97.81 93 ASN A CA 1
ATOM 742 C C . ASN A 1 93 ? 20.468 -5.184 -3.493 1.00 97.81 93 ASN A C 1
ATOM 744 O O . ASN A 1 93 ? 19.621 -5.486 -2.662 1.00 97.81 93 ASN A O 1
ATOM 748 N N . SER A 1 94 ? 21.345 -6.078 -3.960 1.00 96.38 94 SER A N 1
ATOM 749 C CA . SER A 1 94 ? 21.401 -7.465 -3.472 1.00 96.38 94 SER A CA 1
ATOM 750 C C . SER A 1 94 ? 21.618 -7.491 -1.950 1.00 96.38 94 SER A C 1
ATOM 752 O O . SER A 1 94 ? 22.539 -6.816 -1.482 1.00 96.38 94 SER A O 1
ATOM 754 N N . PRO A 1 95 ? 20.876 -8.304 -1.172 1.00 97.25 95 PRO A N 1
ATOM 755 C CA . PRO A 1 95 ? 20.001 -9.414 -1.591 1.00 97.25 95 PRO A CA 1
ATOM 756 C C . PRO A 1 95 ? 18.527 -9.046 -1.881 1.00 97.25 95 PRO A C 1
ATOM 758 O O . PRO A 1 95 ? 17.652 -9.883 -1.703 1.00 97.25 95 PRO A O 1
ATOM 761 N N . TYR A 1 96 ? 18.239 -7.809 -2.288 1.00 98.31 96 TYR A N 1
ATOM 762 C CA . TYR A 1 96 ? 16.927 -7.293 -2.722 1.00 98.31 96 TYR A CA 1
ATOM 763 C C . TYR A 1 96 ? 15.835 -7.277 -1.638 1.00 98.31 96 TYR A C 1
ATOM 765 O O . TYR A 1 96 ? 14.726 -6.806 -1.867 1.00 98.31 96 TYR A O 1
ATOM 773 N N . SER A 1 97 ? 16.169 -7.685 -0.411 1.00 98.31 97 SER A N 1
ATOM 774 C CA . SER A 1 97 ? 15.297 -7.678 0.770 1.00 98.31 97 SER A CA 1
ATOM 775 C C . SER A 1 97 ? 15.188 -6.310 1.458 1.00 98.31 97 SER A C 1
ATOM 777 O O . SER A 1 97 ? 15.198 -6.196 2.688 1.00 98.31 97 SER A O 1
ATOM 779 N N . GLY A 1 98 ? 15.129 -5.261 0.643 1.00 98.69 98 GLY A N 1
ATOM 780 C CA . GLY A 1 98 ? 14.802 -3.890 1.027 1.00 98.69 98 GLY A CA 1
ATOM 781 C C . GLY A 1 98 ? 13.692 -3.343 0.132 1.00 98.69 98 GLY A C 1
ATOM 782 O O . GLY A 1 98 ? 13.104 -4.087 -0.652 1.00 98.69 98 GLY A O 1
ATOM 783 N N . ILE A 1 99 ? 13.439 -2.041 0.213 1.00 98.81 99 ILE A N 1
ATOM 784 C CA . ILE A 1 99 ? 12.440 -1.345 -0.599 1.00 98.81 99 ILE A CA 1
ATOM 785 C C . ILE A 1 99 ? 13.122 -0.300 -1.482 1.00 98.81 99 ILE A C 1
ATOM 787 O O . ILE A 1 99 ? 13.976 0.459 -1.020 1.00 98.81 99 ILE A O 1
ATOM 791 N N . GLY A 1 100 ? 12.706 -0.257 -2.745 1.00 98.56 100 GLY A N 1
ATOM 792 C CA . GLY A 1 100 ? 13.002 0.816 -3.681 1.00 98.56 100 GLY A CA 1
ATOM 793 C C . GLY A 1 100 ? 11.793 1.742 -3.836 1.00 98.56 100 GLY A C 1
ATOM 794 O O . GLY A 1 100 ? 10.679 1.273 -4.079 1.00 98.56 100 GLY A O 1
ATOM 795 N N . PHE A 1 101 ? 12.008 3.053 -3.728 1.00 98.38 101 PHE A N 1
ATOM 796 C CA . PHE A 1 101 ? 10.987 4.079 -3.948 1.00 98.38 101 PHE A CA 1
ATOM 797 C C . PHE A 1 101 ? 11.542 5.218 -4.807 1.00 98.38 101 PHE A C 1
ATOM 799 O O . PHE A 1 101 ? 12.487 5.891 -4.399 1.00 98.38 101 PHE A O 1
ATOM 806 N N . ASP A 1 102 ? 10.964 5.441 -5.991 1.00 96.38 102 ASP A N 1
ATOM 807 C CA . ASP A 1 102 ? 11.390 6.493 -6.927 1.00 96.38 102 ASP A CA 1
ATOM 808 C C . ASP A 1 102 ? 12.910 6.466 -7.242 1.00 96.38 102 ASP A C 1
ATOM 810 O O . ASP A 1 102 ? 13.536 7.513 -7.319 1.00 96.38 102 ASP A O 1
ATOM 814 N N . ASP A 1 103 ? 13.529 5.290 -7.421 1.00 94.88 103 ASP A N 1
ATOM 815 C CA . ASP A 1 103 ? 14.996 5.074 -7.560 1.00 94.88 103 ASP A CA 1
ATOM 816 C C . ASP A 1 103 ? 15.851 5.400 -6.312 1.00 94.88 103 ASP A C 1
ATOM 818 O O . ASP A 1 103 ? 17.085 5.360 -6.360 1.00 94.88 103 ASP A O 1
ATOM 822 N N . MET A 1 104 ? 15.225 5.674 -5.168 1.00 98.00 104 MET A N 1
ATOM 823 C CA . MET A 1 104 ? 15.893 5.643 -3.867 1.00 98.00 104 MET A CA 1
ATOM 824 C C . MET A 1 104 ? 15.753 4.264 -3.228 1.00 98.00 104 MET A C 1
ATOM 826 O O . MET A 1 104 ? 14.788 3.549 -3.472 1.00 98.00 104 MET A O 1
ATOM 830 N N . GLU A 1 105 ? 16.716 3.901 -2.390 1.00 98.56 105 GLU A N 1
ATOM 831 C CA . GLU A 1 105 ? 16.844 2.556 -1.830 1.00 98.56 105 GLU A CA 1
ATOM 832 C C . GLU A 1 105 ? 16.974 2.621 -0.307 1.00 98.56 105 GLU A C 1
ATOM 834 O O . GLU A 1 105 ? 17.741 3.442 0.215 1.00 98.56 105 GLU A O 1
ATOM 839 N N . THR A 1 106 ? 16.266 1.738 0.399 1.00 98.75 106 THR A N 1
ATOM 840 C CA . THR A 1 106 ? 16.528 1.455 1.817 1.00 98.75 106 THR A CA 1
ATOM 841 C C . THR A 1 106 ? 17.776 0.583 1.988 1.00 98.75 106 THR A C 1
ATOM 843 O O . THR A 1 106 ? 18.337 0.056 1.023 1.00 98.75 106 THR A O 1
ATOM 846 N N . ASP A 1 107 ? 18.169 0.344 3.241 1.00 98.12 107 ASP A N 1
ATOM 847 C CA . ASP A 1 107 ? 19.055 -0.775 3.566 1.00 98.12 107 ASP A CA 1
ATOM 848 C C . ASP A 1 107 ? 18.409 -2.122 3.182 1.00 98.12 107 ASP A C 1
ATOM 850 O O . ASP A 1 107 ? 17.183 -2.279 3.161 1.00 98.12 107 ASP A O 1
ATOM 854 N N . THR A 1 108 ? 19.249 -3.114 2.887 1.00 97.56 108 THR A N 1
ATOM 855 C CA . THR A 1 108 ? 18.828 -4.499 2.621 1.00 97.56 108 THR A CA 1
ATOM 856 C C . THR A 1 108 ? 18.750 -5.319 3.908 1.00 97.56 108 THR A C 1
ATOM 858 O O . THR A 1 108 ? 19.445 -5.015 4.876 1.00 97.56 108 THR A O 1
ATOM 861 N N . GLY A 1 109 ? 18.009 -6.430 3.902 1.00 96.44 109 GLY A N 1
ATOM 862 C CA . GLY A 1 109 ? 17.877 -7.312 5.068 1.00 96.44 109 GLY A CA 1
ATOM 863 C C . GLY A 1 109 ? 16.848 -6.830 6.090 1.00 96.44 109 GLY A C 1
ATOM 864 O O . GLY A 1 109 ? 16.777 -7.384 7.185 1.00 96.44 109 GLY A O 1
ATOM 865 N N . ILE A 1 110 ? 16.059 -5.811 5.739 1.00 97.75 110 ILE A N 1
ATOM 866 C CA . ILE A 1 110 ? 14.954 -5.308 6.565 1.00 97.75 110 ILE A CA 1
ATOM 867 C C . ILE A 1 110 ? 13.680 -6.145 6.374 1.00 97.75 110 ILE A C 1
ATOM 869 O O . ILE A 1 110 ? 12.831 -6.185 7.265 1.00 97.75 110 ILE A O 1
ATOM 873 N N . LEU A 1 111 ? 13.570 -6.849 5.242 1.00 98.25 111 LEU A N 1
ATOM 874 C CA . LEU A 1 111 ? 12.496 -7.796 4.949 1.00 98.25 111 LEU A CA 1
ATOM 875 C C . LEU A 1 111 ? 12.990 -9.242 5.064 1.00 98.25 111 LEU A C 1
ATOM 877 O O . LEU A 1 111 ? 14.116 -9.565 4.684 1.00 98.25 111 LEU A O 1
ATOM 881 N N . ASN A 1 112 ? 12.117 -10.128 5.539 1.00 97.69 112 ASN A N 1
ATOM 882 C CA . ASN A 1 112 ? 12.316 -11.575 5.529 1.00 97.69 112 ASN A CA 1
ATOM 883 C C . ASN A 1 112 ? 11.169 -12.245 4.775 1.00 97.69 112 ASN A C 1
ATOM 885 O O . ASN A 1 112 ? 10.020 -11.823 4.895 1.00 97.69 112 ASN A O 1
ATOM 889 N N . ALA A 1 113 ? 11.472 -13.314 4.041 1.00 97.38 113 ALA A N 1
ATOM 890 C CA . ALA A 1 113 ? 10.457 -14.068 3.317 1.00 97.38 113 ALA A CA 1
ATOM 891 C C . ALA A 1 113 ? 9.380 -14.614 4.272 1.00 97.38 113 ALA A C 1
ATOM 893 O O . ALA A 1 113 ? 9.655 -14.910 5.440 1.00 97.38 113 ALA A O 1
ATOM 894 N N . TYR A 1 114 ? 8.163 -14.763 3.760 1.00 94.81 114 TYR A N 1
ATOM 895 C CA . TYR A 1 114 ? 6.986 -15.319 4.423 1.00 94.81 114 TYR A CA 1
ATOM 896 C C . TYR A 1 114 ? 6.478 -14.543 5.649 1.00 94.81 114 TYR A C 1
ATOM 898 O O . TYR A 1 114 ? 5.697 -15.096 6.429 1.00 94.81 114 TYR A O 1
ATOM 906 N N . HIS A 1 115 ? 6.854 -13.269 5.798 1.00 93.81 115 HIS A N 1
ATOM 907 C CA . HIS A 1 115 ? 6.343 -12.365 6.834 1.00 93.81 115 HIS A CA 1
ATOM 908 C C . HIS A 1 115 ? 5.565 -11.204 6.215 1.00 93.81 115 HIS A C 1
ATOM 910 O O . HIS A 1 115 ? 5.988 -10.659 5.201 1.00 93.81 115 HIS A O 1
ATOM 916 N N . TRP A 1 116 ? 4.454 -10.821 6.847 1.00 96.12 116 TRP A N 1
ATOM 917 C CA . TRP A 1 116 ? 3.695 -9.632 6.468 1.00 96.12 116 TRP A CA 1
ATOM 918 C C . TRP A 1 116 ? 4.424 -8.356 6.894 1.00 96.12 116 TRP A C 1
ATOM 920 O O . TRP A 1 116 ? 4.860 -8.231 8.042 1.00 96.12 116 TRP A O 1
ATOM 930 N N . TYR A 1 117 ? 4.497 -7.401 5.974 1.00 98.19 117 TYR A N 1
ATOM 931 C CA . TYR A 1 117 ? 5.008 -6.058 6.194 1.00 98.19 117 TYR A CA 1
ATOM 932 C C . TYR A 1 117 ? 4.038 -5.036 5.624 1.00 98.19 117 TYR A C 1
ATOM 934 O O . TYR A 1 117 ? 3.630 -5.157 4.472 1.00 98.19 117 TYR A O 1
ATOM 942 N N . HIS A 1 118 ? 3.732 -4.003 6.399 1.00 98.56 118 HIS A N 1
ATOM 943 C CA . HIS A 1 118 ? 3.135 -2.794 5.856 1.00 98.56 118 HIS A CA 1
ATOM 944 C C . HIS A 1 118 ? 4.236 -1.915 5.277 1.00 98.56 118 HIS A C 1
ATOM 946 O O . HIS A 1 118 ? 5.166 -1.540 5.999 1.00 98.56 118 HIS A O 1
ATOM 952 N N . ILE A 1 119 ? 4.123 -1.559 4.004 1.00 98.88 119 ILE A N 1
ATOM 953 C CA . ILE A 1 119 ? 5.039 -0.649 3.322 1.00 98.88 119 ILE A CA 1
ATOM 954 C C . ILE A 1 119 ? 4.277 0.627 3.000 1.00 98.88 119 ILE A C 1
ATOM 956 O O . ILE A 1 119 ? 3.235 0.567 2.357 1.00 98.88 119 ILE A O 1
ATOM 960 N N . ALA A 1 120 ? 4.803 1.777 3.422 1.00 98.94 120 ALA A N 1
ATOM 961 C CA . ALA A 1 120 ? 4.288 3.086 3.032 1.00 98.94 120 ALA A CA 1
ATOM 962 C C . ALA A 1 120 ? 5.405 3.925 2.411 1.00 98.94 120 ALA A C 1
ATOM 964 O O . ALA A 1 120 ? 6.407 4.200 3.068 1.00 98.94 120 ALA A O 1
ATOM 965 N N . ALA A 1 121 ? 5.228 4.354 1.168 1.00 98.88 121 ALA A N 1
ATOM 966 C CA . ALA A 1 121 ? 6.141 5.240 0.462 1.00 98.88 121 ALA A CA 1
ATOM 967 C C . ALA A 1 121 ? 5.484 6.608 0.261 1.00 98.88 121 ALA A C 1
ATOM 969 O O . ALA A 1 121 ? 4.425 6.713 -0.354 1.00 98.88 121 ALA A O 1
ATOM 970 N N . VAL A 1 122 ? 6.100 7.653 0.807 1.00 98.81 122 VAL A N 1
ATOM 971 C CA . VAL A 1 122 ? 5.549 9.010 0.859 1.00 98.81 122 VAL A CA 1
ATOM 972 C C . VAL A 1 122 ? 6.439 9.948 0.060 1.00 98.81 122 VAL A C 1
ATOM 974 O O . VAL A 1 122 ? 7.621 10.101 0.366 1.00 98.81 122 VAL A O 1
ATOM 977 N N . ASN A 1 123 ? 5.861 10.628 -0.924 1.00 98.25 123 ASN A N 1
ATOM 978 C CA . ASN A 1 123 ? 6.457 11.807 -1.533 1.00 98.25 123 ASN A CA 1
ATOM 979 C C . ASN A 1 123 ? 5.805 13.060 -0.937 1.00 98.25 123 ASN A C 1
ATOM 981 O O . ASN A 1 123 ? 4.640 13.345 -1.211 1.00 98.25 123 ASN A O 1
ATOM 985 N N . ASP A 1 124 ? 6.562 13.819 -0.148 1.00 97.56 124 ASP A N 1
ATOM 986 C CA . ASP A 1 124 ? 6.175 15.124 0.376 1.00 97.56 124 ASP A CA 1
ATOM 987 C C . ASP A 1 124 ? 6.884 16.241 -0.393 1.00 97.56 124 ASP A C 1
ATOM 989 O O . ASP A 1 124 ? 8.017 16.624 -0.086 1.00 97.56 124 ASP A O 1
ATOM 993 N N . ASN A 1 125 ? 6.216 16.752 -1.432 1.00 95.31 125 ASN A N 1
ATOM 994 C CA . ASN A 1 125 ? 6.705 17.859 -2.255 1.00 95.31 125 ASN A CA 1
ATOM 995 C C . ASN A 1 125 ? 8.136 17.640 -2.793 1.00 95.31 125 ASN A C 1
ATOM 997 O O . ASN A 1 125 ? 8.945 18.567 -2.859 1.00 95.31 125 ASN A O 1
ATOM 1001 N N . GLY A 1 126 ? 8.461 16.402 -3.172 1.00 93.69 126 GLY A N 1
ATOM 1002 C CA . GLY A 1 126 ? 9.774 15.985 -3.660 1.00 93.69 126 GLY A CA 1
ATOM 1003 C C . GLY A 1 126 ? 10.676 15.342 -2.599 1.00 93.69 126 GLY A C 1
ATOM 1004 O O . GLY A 1 126 ? 11.706 14.770 -2.960 1.00 93.69 126 GLY A O 1
ATOM 1005 N N . THR A 1 127 ? 10.317 15.374 -1.317 1.00 97.00 127 THR A N 1
ATOM 1006 C CA . THR A 1 127 ? 11.037 14.637 -0.265 1.00 97.00 127 THR A CA 1
ATOM 1007 C C . THR A 1 127 ? 10.458 13.234 -0.141 1.00 97.00 127 THR A C 1
ATOM 1009 O O . THR A 1 127 ? 9.246 13.077 -0.061 1.00 97.00 127 THR A O 1
ATOM 1012 N N . ARG A 1 128 ? 11.305 12.202 -0.176 1.00 98.25 128 ARG A N 1
ATOM 1013 C CA . ARG A 1 128 ? 10.870 10.799 -0.161 1.00 98.25 128 ARG A CA 1
ATOM 1014 C C . ARG A 1 128 ? 11.071 10.208 1.225 1.00 98.25 128 ARG A C 1
ATOM 1016 O O . ARG A 1 128 ? 12.135 10.387 1.811 1.00 98.25 128 ARG A O 1
ATOM 1023 N N . HIS A 1 129 ? 10.074 9.468 1.689 1.00 98.81 129 HIS A N 1
ATOM 1024 C CA . HIS A 1 129 ? 10.117 8.687 2.919 1.00 98.81 129 HIS A CA 1
ATOM 1025 C C . HIS A 1 129 ? 9.603 7.278 2.630 1.00 98.81 129 HIS A C 1
ATOM 1027 O O . HIS A 1 129 ? 8.677 7.105 1.838 1.00 98.81 129 HIS A O 1
ATOM 1033 N N . VAL A 1 130 ? 10.188 6.274 3.279 1.00 98.88 130 VAL A N 1
ATOM 1034 C CA . VAL A 1 130 ? 9.683 4.897 3.264 1.00 98.88 130 VAL A CA 1
ATOM 1035 C C . VAL A 1 130 ? 9.528 4.438 4.703 1.00 98.88 130 VAL A C 1
ATOM 1037 O O . VAL A 1 130 ? 10.459 4.560 5.494 1.00 98.88 130 VAL A O 1
ATOM 1040 N N . TYR A 1 131 ? 8.368 3.885 5.029 1.00 98.88 131 TYR A N 1
ATOM 1041 C CA . TYR A 1 131 ? 8.064 3.291 6.322 1.00 98.88 131 TYR A CA 1
ATOM 1042 C C . TYR A 1 131 ? 7.824 1.797 6.143 1.00 98.88 131 TYR A C 1
ATOM 1044 O O . TYR A 1 131 ? 7.052 1.390 5.275 1.00 98.88 131 TYR A O 1
ATOM 1052 N N . VAL A 1 132 ? 8.450 0.988 6.996 1.00 98.62 132 VAL A N 1
ATOM 1053 C CA . VAL A 1 132 ? 8.205 -0.456 7.093 1.00 98.62 132 VAL A CA 1
ATOM 1054 C C . VAL A 1 132 ? 7.622 -0.734 8.470 1.00 98.62 132 VAL A C 1
ATOM 1056 O O . VAL A 1 132 ? 8.243 -0.407 9.481 1.00 98.62 132 VAL A O 1
ATOM 1059 N N . ASN A 1 133 ? 6.410 -1.291 8.519 1.00 96.12 133 ASN A N 1
ATOM 1060 C CA . ASN A 1 133 ? 5.627 -1.478 9.749 1.00 96.12 133 ASN A CA 1
ATOM 1061 C C . ASN A 1 133 ? 5.510 -0.189 10.582 1.00 96.12 133 ASN A C 1
ATOM 1063 O O . ASN A 1 133 ? 5.633 -0.210 11.805 1.00 96.12 133 ASN A O 1
ATOM 1067 N N . GLY A 1 134 ? 5.332 0.943 9.896 1.00 94.75 134 GLY A N 1
ATOM 1068 C CA . GLY A 1 134 ? 5.200 2.259 10.521 1.00 94.75 134 GLY A CA 1
ATOM 1069 C C . GLY A 1 134 ? 6.513 2.895 10.988 1.00 94.75 134 GLY A C 1
ATOM 1070 O O . GLY A 1 134 ? 6.471 4.016 11.481 1.00 94.75 134 GLY A O 1
ATOM 1071 N N . ILE A 1 135 ? 7.664 2.234 10.807 1.00 97.12 135 ILE A N 1
ATOM 1072 C CA . ILE A 1 135 ? 8.988 2.749 11.187 1.00 97.12 135 ILE A CA 1
ATOM 1073 C C . ILE A 1 135 ? 9.703 3.297 9.952 1.00 97.12 135 ILE A C 1
ATOM 1075 O O . ILE A 1 135 ? 9.936 2.559 8.988 1.00 97.12 135 ILE A O 1
ATOM 1079 N N . GLU A 1 136 ? 10.090 4.571 9.994 1.00 98.56 136 GLU A N 1
ATOM 1080 C CA . GLU A 1 136 ? 10.822 5.223 8.904 1.00 98.56 136 GLU A CA 1
ATOM 1081 C C . GLU A 1 136 ? 12.185 4.561 8.658 1.00 98.56 136 GLU A C 1
ATOM 1083 O O . GLU A 1 136 ? 12.940 4.271 9.588 1.00 98.56 136 GLU A O 1
ATOM 1088 N N . GLN A 1 137 ? 12.502 4.327 7.388 1.00 98.75 137 GLN A N 1
ATOM 1089 C CA . GLN A 1 137 ? 13.768 3.768 6.932 1.00 98.75 137 GLN A CA 1
ATOM 1090 C C . GLN A 1 137 ? 14.671 4.865 6.372 1.00 98.75 137 GLN A C 1
ATOM 1092 O O . GLN A 1 137 ? 14.214 5.848 5.791 1.00 98.75 137 GLN A O 1
ATOM 1097 N N . THR A 1 138 ? 15.985 4.674 6.500 1.00 98.19 138 THR A N 1
ATOM 1098 C CA . THR A 1 138 ? 16.948 5.565 5.842 1.00 98.19 138 THR A CA 1
ATOM 1099 C C . THR A 1 138 ? 16.966 5.278 4.346 1.00 98.19 138 THR A C 1
ATOM 1101 O O . THR A 1 138 ? 17.068 4.120 3.947 1.00 98.19 138 THR A O 1
ATOM 1104 N N . LEU A 1 139 ? 16.906 6.331 3.529 1.00 98.50 139 LEU A N 1
ATOM 1105 C CA . LEU A 1 139 ? 17.001 6.236 2.076 1.00 98.50 139 LEU A CA 1
ATOM 1106 C C . LEU A 1 139 ? 18.348 6.742 1.560 1.00 98.50 139 LEU A C 1
ATOM 1108 O O . LEU A 1 139 ? 18.906 7.726 2.051 1.00 98.50 139 LEU A O 1
ATOM 1112 N N . SER A 1 140 ? 18.838 6.088 0.512 1.00 98.00 140 SER A N 1
ATOM 1113 C CA . SER A 1 140 ? 20.014 6.490 -0.257 1.00 98.00 140 SER A CA 1
ATOM 1114 C C . SER A 1 140 ? 19.679 6.584 -1.747 1.00 98.00 140 SER A C 1
ATOM 1116 O O . SER A 1 140 ? 18.723 5.971 -2.214 1.00 98.00 140 SER A O 1
ATOM 1118 N N . GLY A 1 141 ? 20.450 7.369 -2.501 1.00 96.50 141 GLY A N 1
ATOM 1119 C CA . GLY A 1 141 ? 20.231 7.572 -3.936 1.00 96.50 141 GLY A CA 1
ATOM 1120 C C . GLY A 1 141 ? 19.703 8.964 -4.276 1.00 96.50 141 GLY A C 1
ATOM 1121 O O . GLY A 1 141 ? 19.831 9.911 -3.500 1.00 96.50 141 GLY A O 1
ATOM 1122 N N . THR A 1 142 ? 19.176 9.113 -5.487 1.00 95.56 142 THR A N 1
ATOM 1123 C CA . THR A 1 142 ? 18.584 10.360 -5.984 1.00 95.56 142 THR A CA 1
ATOM 1124 C C . THR A 1 142 ? 17.254 10.011 -6.619 1.00 95.56 142 THR A C 1
ATOM 1126 O O . THR A 1 142 ? 17.243 9.139 -7.486 1.00 95.56 142 THR A O 1
ATOM 1129 N N . PRO A 1 143 ? 16.159 10.665 -6.212 1.00 94.94 143 PRO A N 1
ATOM 1130 C CA . PRO A 1 143 ? 14.862 10.270 -6.700 1.00 94.94 143 PRO A CA 1
ATOM 1131 C C . PRO A 1 143 ? 14.683 10.641 -8.170 1.00 94.94 143 PRO A C 1
ATOM 1133 O O . PRO A 1 143 ? 15.218 11.654 -8.640 1.00 94.94 143 PRO A O 1
ATOM 1136 N N . ILE A 1 144 ? 13.857 9.874 -8.875 1.00 91.75 144 ILE A N 1
ATOM 1137 C CA . ILE A 1 144 ? 13.365 10.266 -10.192 1.00 91.75 144 ILE A CA 1
ATOM 1138 C C . ILE A 1 144 ? 12.559 11.568 -10.124 1.00 91.75 144 ILE A C 1
ATOM 1140 O O . ILE A 1 144 ? 12.057 12.008 -9.077 1.00 91.75 144 ILE A O 1
ATOM 1144 N N . THR A 1 145 ? 12.402 12.176 -11.297 1.00 85.44 145 THR A N 1
ATOM 1145 C CA . THR A 1 145 ? 11.410 13.230 -11.485 1.00 85.44 145 THR A CA 1
ATOM 1146 C C . THR A 1 145 ? 10.036 12.579 -11.573 1.00 85.44 145 THR A C 1
ATOM 1148 O O . THR A 1 145 ? 9.769 11.834 -12.510 1.00 85.44 145 THR A O 1
ATOM 1151 N N . PHE A 1 146 ? 9.160 12.873 -10.617 1.00 84.62 146 PHE A N 1
ATOM 1152 C CA . PHE A 1 146 ? 7.776 12.430 -10.698 1.00 84.62 146 PHE A CA 1
ATOM 1153 C C . PHE A 1 146 ? 6.985 13.451 -11.531 1.00 84.62 146 PHE A C 1
ATOM 1155 O O . PHE A 1 146 ? 6.909 14.635 -11.200 1.00 84.62 146 PHE A O 1
ATOM 1162 N N . THR A 1 147 ? 6.447 13.004 -12.659 1.00 90.31 147 THR A N 1
ATOM 1163 C CA . THR A 1 147 ? 5.474 13.739 -13.476 1.00 90.31 147 THR A CA 1
ATOM 1164 C C . THR A 1 147 ? 4.393 12.770 -13.933 1.00 90.31 147 THR A C 1
ATOM 1166 O O . THR A 1 147 ? 4.726 11.609 -14.195 1.00 90.31 147 THR A O 1
ATOM 1169 N N . PRO A 1 148 ? 3.137 13.228 -14.070 1.00 92.06 148 PRO A N 1
ATOM 1170 C CA . PRO A 1 148 ? 2.071 12.438 -14.672 1.00 92.06 148 PRO A CA 1
ATOM 1171 C C . PRO A 1 148 ? 2.459 11.847 -16.027 1.00 92.06 148 PRO A C 1
ATOM 1173 O O . PRO A 1 148 ? 3.225 12.448 -16.786 1.00 92.06 148 PRO A O 1
ATOM 1176 N N . ASN A 1 149 ? 1.914 10.675 -16.321 1.00 92.25 149 ASN A N 1
ATOM 1177 C CA . ASN A 1 149 ? 2.061 9.970 -17.588 1.00 92.25 149 ASN A CA 1
ATOM 1178 C C . ASN A 1 149 ? 0.800 9.130 -17.834 1.00 92.25 149 ASN A C 1
ATOM 1180 O O . ASN A 1 149 ? 0.018 8.931 -16.914 1.00 92.25 149 ASN A O 1
ATOM 1184 N N . ASN A 1 150 ? 0.635 8.606 -19.047 1.00 93.69 150 ASN A N 1
ATOM 1185 C CA . ASN A 1 150 ? -0.585 7.891 -19.434 1.00 93.69 150 ASN A CA 1
ATOM 1186 C C . ASN A 1 150 ? -0.433 6.356 -19.372 1.00 93.69 150 ASN A C 1
ATOM 1188 O O . ASN A 1 150 ? -1.220 5.641 -19.994 1.00 93.69 150 ASN A O 1
ATOM 1192 N N . ASP A 1 151 ? 0.610 5.838 -18.714 1.00 94.56 151 ASP A N 1
ATOM 1193 C CA . ASP A 1 151 ? 0.778 4.393 -18.524 1.00 94.56 151 ASP A CA 1
ATOM 1194 C C . ASP A 1 151 ? -0.145 3.920 -17.383 1.00 94.56 151 ASP A C 1
ATOM 1196 O O . ASP A 1 151 ? -0.451 4.704 -16.480 1.00 94.56 151 ASP A O 1
ATOM 1200 N N . PRO A 1 152 ? -0.611 2.660 -17.388 1.00 96.75 152 PRO A N 1
ATOM 1201 C CA . PRO A 1 152 ? -1.449 2.140 -16.309 1.00 96.75 152 PRO A CA 1
ATOM 1202 C C . PRO A 1 152 ? -0.712 2.126 -14.962 1.00 96.75 152 PRO A C 1
ATOM 1204 O O . PRO A 1 152 ? 0.520 2.052 -14.906 1.00 96.75 152 PRO A O 1
ATOM 1207 N N . VAL A 1 153 ? -1.479 2.145 -13.868 1.00 98.00 153 VAL A N 1
ATOM 1208 C CA . VAL A 1 153 ? -0.953 1.728 -12.563 1.00 98.00 153 VAL A CA 1
ATOM 1209 C C . VAL A 1 153 ? -0.937 0.202 -12.536 1.00 98.00 153 VAL A C 1
ATOM 1211 O O . VAL A 1 153 ? -1.908 -0.438 -12.927 1.00 98.00 153 VAL A O 1
ATOM 1214 N N . CYS A 1 154 ? 0.155 -0.392 -12.077 1.00 98.38 154 CYS A N 1
ATOM 1215 C CA . CYS A 1 154 ? 0.303 -1.833 -11.958 1.00 98.38 154 CYS A CA 1
ATOM 1216 C C . CYS A 1 154 ? 0.564 -2.232 -10.506 1.00 98.38 154 CYS A C 1
ATOM 1218 O O . CYS A 1 154 ? 1.331 -1.567 -9.803 1.00 98.38 154 CYS A O 1
ATOM 1220 N N . LEU A 1 155 ? -0.050 -3.336 -10.078 1.00 98.81 155 LEU A N 1
ATOM 1221 C CA . LEU A 1 155 ? 0.266 -4.012 -8.819 1.00 98.81 155 LEU A CA 1
ATOM 1222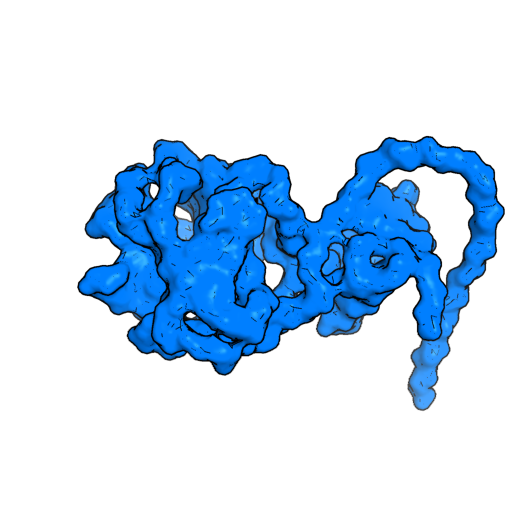 C C . LEU A 1 155 ? 1.002 -5.317 -9.122 1.00 98.81 155 LEU A C 1
ATOM 1224 O O . LEU A 1 155 ? 0.570 -6.070 -9.992 1.00 98.81 155 LEU A O 1
ATOM 1228 N N . GLY A 1 156 ? 2.103 -5.579 -8.418 1.00 98.62 156 GLY A N 1
ATOM 1229 C CA . GLY A 1 156 ? 2.887 -6.814 -8.576 1.00 98.62 156 GLY A CA 1
ATOM 1230 C C . GLY A 1 156 ? 3.880 -6.833 -9.750 1.00 98.62 156 GLY A C 1
ATOM 1231 O O . GLY A 1 156 ? 4.569 -7.830 -9.945 1.00 98.62 156 GLY A O 1
ATOM 1232 N N . VAL A 1 157 ? 4.011 -5.744 -10.520 1.00 98.31 157 VAL A N 1
ATOM 1233 C CA . VAL A 1 157 ? 4.994 -5.631 -11.617 1.00 98.31 157 VAL A CA 1
ATOM 1234 C C . VAL A 1 157 ? 5.531 -4.208 -11.751 1.00 98.31 157 VAL A C 1
ATOM 1236 O O . VAL A 1 157 ? 4.789 -3.253 -11.574 1.00 98.31 157 VAL A O 1
ATOM 1239 N N . ASP A 1 158 ? 6.829 -4.043 -12.045 1.00 93.50 158 ASP A N 1
ATOM 1240 C CA . ASP A 1 158 ? 7.450 -2.705 -12.110 1.00 93.50 158 ASP A CA 1
ATOM 1241 C C . ASP A 1 158 ? 7.180 -1.976 -13.438 1.00 93.50 158 ASP A C 1
ATOM 1243 O O . ASP A 1 158 ? 6.571 -0.910 -13.462 1.00 93.50 158 ASP A O 1
ATOM 1247 N N . TYR A 1 159 ? 7.621 -2.548 -14.565 1.00 88.31 159 TYR A N 1
ATOM 1248 C CA . TYR A 1 159 ? 7.588 -1.878 -15.871 1.00 88.31 159 TYR A CA 1
ATOM 1249 C C . TYR A 1 159 ? 7.136 -2.828 -16.979 1.00 88.31 159 TYR A C 1
ATOM 1251 O O . TYR A 1 159 ? 7.912 -3.681 -17.391 1.00 88.31 159 TYR A O 1
ATOM 1259 N N . LEU A 1 160 ? 5.922 -2.668 -17.514 1.00 87.62 160 LEU A N 1
ATOM 1260 C CA . LEU A 1 160 ? 5.315 -3.648 -18.434 1.00 87.62 160 LEU A CA 1
ATOM 1261 C C . LEU A 1 160 ? 6.144 -3.959 -19.694 1.00 87.62 160 LEU A C 1
ATOM 1263 O O . LEU A 1 160 ? 6.080 -5.069 -20.213 1.00 87.62 160 LEU A O 1
ATOM 1267 N N . SER A 1 161 ? 6.956 -3.018 -20.193 1.00 88.81 161 SER A N 1
ATOM 1268 C CA . SER A 1 161 ? 7.814 -3.283 -21.364 1.00 88.81 161 SER A CA 1
ATOM 1269 C C . SER A 1 161 ? 9.104 -4.056 -21.043 1.00 88.81 161 SER A C 1
ATOM 1271 O O . SER A 1 161 ? 9.754 -4.581 -21.946 1.00 88.81 161 SER A O 1
ATOM 1273 N N . SER A 1 162 ? 9.473 -4.139 -19.763 1.00 91.75 162 SER A N 1
ATOM 1274 C CA . SER A 1 162 ? 10.573 -4.949 -19.235 1.00 91.75 162 SER A CA 1
ATOM 1275 C C . SER A 1 162 ? 10.193 -5.416 -17.823 1.00 91.75 162 SER A C 1
ATOM 1277 O O . SER A 1 162 ? 10.723 -4.885 -16.833 1.00 91.75 162 SER A O 1
ATOM 1279 N N . PRO A 1 163 ? 9.224 -6.341 -17.727 1.00 95.31 163 PRO A N 1
ATOM 1280 C CA . PRO A 1 163 ? 8.533 -6.611 -16.482 1.00 95.31 163 PRO A CA 1
ATOM 1281 C C . PRO A 1 163 ? 9.438 -7.330 -15.488 1.00 95.31 163 PRO A C 1
ATOM 1283 O O . PRO A 1 163 ? 10.332 -8.095 -15.853 1.00 95.31 163 PRO A O 1
ATOM 1286 N N . ARG A 1 164 ? 9.210 -7.021 -14.214 1.00 97.81 164 ARG A N 1
ATOM 1287 C CA . ARG A 1 164 ? 9.865 -7.612 -13.048 1.00 97.81 164 ARG A CA 1
ATOM 1288 C C . ARG A 1 164 ? 8.768 -7.836 -12.027 1.00 97.81 164 ARG A C 1
ATOM 1290 O O . ARG A 1 164 ? 8.234 -6.860 -11.491 1.00 97.81 164 ARG A O 1
ATOM 1297 N N . TYR A 1 165 ? 8.395 -9.096 -11.885 1.00 98.62 165 TYR A N 1
ATOM 1298 C CA . TYR A 1 165 ? 7.214 -9.529 -11.161 1.00 98.62 165 TYR A CA 1
ATOM 1299 C C . TYR A 1 165 ? 7.549 -9.795 -9.699 1.00 98.62 165 TYR A C 1
ATOM 1301 O O . TYR A 1 165 ? 8.668 -10.186 -9.366 1.00 98.62 165 TYR A O 1
ATOM 1309 N N . PHE A 1 166 ? 6.589 -9.521 -8.831 1.00 98.81 166 PHE A N 1
ATOM 1310 C CA . PHE A 1 166 ? 6.656 -9.832 -7.414 1.00 98.81 166 PHE A CA 1
ATOM 1311 C C . PHE A 1 166 ? 6.216 -11.273 -7.168 1.00 98.81 166 PHE A C 1
ATOM 1313 O O . PHE A 1 166 ? 5.201 -11.703 -7.701 1.00 98.81 166 PHE A O 1
ATOM 1320 N N . GLU A 1 167 ? 6.974 -12.003 -6.351 1.00 98.81 167 GLU A N 1
ATOM 1321 C CA . GLU A 1 167 ? 6.593 -13.326 -5.856 1.00 98.81 167 GLU A CA 1
ATOM 1322 C C . GLU A 1 167 ? 6.173 -13.209 -4.387 1.00 98.81 167 GLU A C 1
ATOM 1324 O O . GLU A 1 167 ? 6.990 -12.947 -3.491 1.00 98.81 167 GLU A O 1
ATOM 1329 N N . GLY A 1 168 ? 4.883 -13.397 -4.134 1.00 98.56 168 GLY A N 1
ATOM 1330 C CA . GLY A 1 168 ? 4.308 -13.416 -2.799 1.00 98.56 168 GLY A CA 1
ATOM 1331 C C . GLY A 1 168 ? 2.924 -12.802 -2.734 1.00 98.56 168 GLY A C 1
ATOM 1332 O O . GLY A 1 168 ? 2.216 -12.716 -3.727 1.00 98.56 168 GLY A O 1
ATOM 1333 N N . GLN A 1 169 ? 2.512 -12.400 -1.537 1.00 98.56 169 GLN A N 1
ATOM 1334 C CA . GLN A 1 169 ? 1.121 -12.024 -1.277 1.00 98.56 169 GLN A CA 1
ATOM 1335 C C . GLN A 1 169 ? 1.002 -10.515 -1.085 1.00 98.56 169 GLN A C 1
ATOM 1337 O O . GLN A 1 169 ? 1.884 -9.912 -0.468 1.00 98.56 169 GLN A O 1
ATOM 1342 N N . MET A 1 170 ? -0.074 -9.910 -1.582 1.00 98.69 170 MET A N 1
ATOM 1343 C CA . MET A 1 170 ? -0.382 -8.492 -1.393 1.00 98.69 170 MET A CA 1
ATOM 1344 C C . MET A 1 170 ? -1.807 -8.313 -0.888 1.00 98.69 170 MET A C 1
ATOM 1346 O O . MET A 1 170 ? -2.713 -9.044 -1.286 1.00 98.69 170 MET A O 1
ATOM 1350 N N . ASP A 1 171 ? -1.985 -7.327 -0.021 1.00 97.12 171 ASP A N 1
ATOM 1351 C CA . ASP A 1 171 ? -3.268 -6.987 0.581 1.00 97.12 171 ASP A CA 1
ATOM 1352 C C . ASP A 1 171 ? -3.335 -5.472 0.855 1.00 97.12 171 ASP A C 1
ATOM 1354 O O . ASP A 1 171 ? -2.297 -4.802 0.937 1.00 97.12 171 ASP A O 1
ATOM 1358 N N . GLU A 1 172 ? -4.542 -4.930 1.025 1.00 95.81 172 GLU A N 1
ATOM 1359 C CA . GLU A 1 172 ? -4.777 -3.587 1.571 1.00 95.81 172 GLU A CA 1
ATOM 1360 C C . GLU A 1 172 ? -3.995 -2.461 0.859 1.00 95.81 172 GLU A C 1
ATOM 1362 O O . GLU A 1 172 ? -3.377 -1.593 1.488 1.00 95.81 172 GLU A O 1
ATOM 1367 N N . VAL A 1 173 ? -4.018 -2.466 -0.474 1.00 98.62 173 VAL A N 1
ATOM 1368 C CA . VAL A 1 173 ? -3.316 -1.487 -1.311 1.00 98.62 173 VAL A CA 1
ATOM 1369 C C . VAL A 1 173 ? -4.049 -0.152 -1.288 1.00 98.62 173 VAL A C 1
ATOM 1371 O O . VAL A 1 173 ? -5.228 -0.072 -1.629 1.00 98.62 173 VAL A O 1
ATOM 1374 N N . ARG A 1 174 ? -3.357 0.929 -0.926 1.00 98.44 174 ARG A N 1
ATOM 1375 C CA . ARG A 1 174 ? -3.934 2.276 -0.820 1.00 98.44 174 ARG A CA 1
ATOM 1376 C C . ARG A 1 174 ? -3.081 3.278 -1.581 1.00 98.44 174 ARG A C 1
ATOM 1378 O O . ARG A 1 174 ? -1.857 3.292 -1.465 1.00 98.44 174 ARG A O 1
ATOM 1385 N N . ILE A 1 175 ? -3.739 4.161 -2.319 1.00 98.69 175 ILE A N 1
ATOM 1386 C CA . ILE A 1 175 ? -3.096 5.247 -3.058 1.00 98.69 175 ILE A CA 1
ATOM 1387 C C . ILE A 1 175 ? -3.708 6.564 -2.596 1.00 98.69 175 ILE A C 1
ATOM 1389 O O . ILE A 1 175 ? -4.928 6.726 -2.606 1.00 98.69 175 ILE A O 1
ATOM 1393 N N . TRP A 1 176 ? -2.861 7.519 -2.217 1.00 98.62 176 TRP A N 1
ATOM 1394 C CA . TRP A 1 176 ? -3.263 8.826 -1.706 1.00 98.62 176 TRP A CA 1
ATOM 1395 C C . TRP A 1 176 ? -2.628 9.955 -2.512 1.00 98.62 176 TRP A C 1
ATOM 1397 O O . TRP A 1 176 ? -1.448 9.883 -2.843 1.00 98.62 176 TRP A O 1
ATOM 1407 N N . ASN A 1 177 ? -3.355 11.053 -2.721 1.00 97.69 177 ASN A N 1
ATOM 1408 C CA . ASN A 1 177 ? -2.837 12.283 -3.344 1.00 97.69 177 ASN A CA 1
ATOM 1409 C C . ASN A 1 177 ? -2.298 13.307 -2.325 1.00 97.69 177 ASN A C 1
ATOM 1411 O O . ASN A 1 177 ? -2.186 14.501 -2.611 1.00 97.69 177 ASN A O 1
ATOM 1415 N N . VAL A 1 178 ? -1.998 12.845 -1.112 1.00 98.31 178 VAL A N 1
ATOM 1416 C CA . VAL A 1 178 ? -1.417 13.632 -0.023 1.00 98.31 178 VAL A CA 1
ATOM 1417 C C . VAL A 1 178 ? -0.199 12.911 0.539 1.00 98.31 178 VAL A C 1
ATOM 1419 O O . VAL A 1 178 ? -0.109 11.684 0.477 1.00 98.31 178 VAL A O 1
ATOM 1422 N N . ALA A 1 179 ? 0.729 13.670 1.119 1.00 98.56 179 ALA A N 1
ATOM 1423 C CA . ALA A 1 179 ? 1.787 13.099 1.941 1.00 98.56 179 ALA A CA 1
ATOM 1424 C C . ALA A 1 179 ? 1.216 12.747 3.318 1.00 98.56 179 ALA A C 1
ATOM 1426 O O . ALA A 1 179 ? 0.772 13.638 4.049 1.00 98.56 179 ALA A O 1
ATOM 1427 N N . ARG A 1 180 ? 1.196 11.458 3.664 1.00 98.62 180 ARG A N 1
ATOM 1428 C CA . ARG A 1 180 ? 0.750 11.011 4.986 1.00 98.62 180 ARG A CA 1
ATOM 1429 C C . ARG A 1 180 ? 1.888 11.072 5.992 1.00 98.62 180 ARG A C 1
ATOM 1431 O O . ARG A 1 180 ? 3.033 10.772 5.673 1.00 98.62 180 ARG A O 1
ATOM 1438 N N . THR A 1 181 ? 1.561 11.446 7.223 1.00 98.25 181 THR A N 1
ATOM 1439 C CA . THR A 1 181 ? 2.528 11.468 8.324 1.00 98.25 181 THR A CA 1
ATOM 1440 C C . THR A 1 181 ? 2.734 10.075 8.915 1.00 98.25 181 THR A C 1
ATOM 1442 O O . THR A 1 181 ? 1.845 9.226 8.849 1.00 98.25 181 THR A O 1
ATOM 1445 N N . GLU A 1 182 ? 3.867 9.864 9.587 1.00 96.50 182 GLU A N 1
ATOM 1446 C CA . GLU A 1 182 ? 4.146 8.640 10.353 1.00 96.50 182 GLU A CA 1
ATOM 1447 C C . GLU A 1 182 ? 2.997 8.276 11.311 1.00 96.50 182 GLU A C 1
ATOM 1449 O O . GLU A 1 182 ? 2.580 7.121 11.375 1.00 96.50 182 GLU A O 1
ATOM 1454 N N . THR A 1 183 ? 2.435 9.259 12.025 1.00 92.69 183 THR A N 1
ATOM 1455 C CA . THR A 1 183 ? 1.288 9.039 12.921 1.00 92.69 183 THR A CA 1
ATOM 1456 C C . THR A 1 183 ? 0.059 8.564 12.153 1.00 92.69 183 THR A C 1
ATOM 1458 O O . THR A 1 183 ? -0.553 7.579 12.540 1.00 92.69 183 THR A O 1
ATOM 1461 N N . GLN A 1 184 ? -0.277 9.207 11.030 1.00 93.69 184 GLN A N 1
ATOM 1462 C CA . GLN A 1 184 ? -1.418 8.795 10.210 1.00 93.69 184 GLN A CA 1
ATOM 1463 C C . GLN A 1 184 ? -1.249 7.368 9.673 1.00 93.69 184 GLN A C 1
ATOM 1465 O O . GLN A 1 184 ? -2.224 6.615 9.633 1.00 93.69 184 GLN A O 1
ATOM 1470 N N . ILE A 1 185 ? -0.034 7.002 9.260 1.00 96.06 185 ILE A N 1
ATOM 1471 C CA . ILE A 1 185 ? 0.299 5.652 8.794 1.00 96.06 185 ILE A CA 1
ATOM 1472 C C . ILE A 1 185 ? 0.107 4.647 9.936 1.00 96.06 185 ILE A C 1
ATOM 1474 O O . ILE A 1 185 ? -0.669 3.706 9.789 1.00 96.06 185 ILE A O 1
ATOM 1478 N N . ASN A 1 186 ? 0.727 4.878 11.097 1.00 87.62 186 ASN A N 1
ATOM 1479 C CA . ASN A 1 186 ? 0.618 3.983 12.255 1.00 87.62 186 ASN A CA 1
ATOM 1480 C C . ASN A 1 186 ? -0.827 3.829 12.756 1.00 87.62 186 ASN A C 1
ATOM 1482 O O . ASN A 1 186 ? -1.249 2.718 13.072 1.00 87.62 186 ASN A O 1
ATOM 1486 N N . ASP A 1 187 ? -1.604 4.915 12.768 1.00 84.50 187 ASP A N 1
ATOM 1487 C CA . ASP A 1 187 ? -3.000 4.911 13.219 1.00 84.50 187 ASP A CA 1
ATOM 1488 C C . ASP A 1 187 ? -3.923 4.082 12.312 1.00 84.50 187 ASP A C 1
ATOM 1490 O O . ASP A 1 187 ? -5.010 3.688 12.739 1.00 84.50 187 ASP A O 1
ATOM 1494 N N . LYS A 1 188 ? -3.539 3.861 11.046 1.00 89.00 188 LYS A N 1
ATOM 1495 C CA . LYS A 1 188 ? -4.430 3.305 10.015 1.00 89.00 188 LYS A CA 1
ATOM 1496 C C . LYS A 1 188 ? -3.912 2.064 9.299 1.00 89.00 188 LYS A C 1
ATOM 1498 O O . LYS A 1 188 ? -4.705 1.407 8.628 1.00 89.00 188 LYS A O 1
ATOM 1503 N N . MET A 1 189 ? -2.631 1.712 9.411 1.00 90.56 189 MET A N 1
ATOM 1504 C CA . MET A 1 189 ? -2.060 0.569 8.680 1.00 90.56 189 MET A CA 1
ATOM 1505 C C . MET A 1 189 ? -2.747 -0.757 9.018 1.00 90.56 189 MET A C 1
ATOM 1507 O O . MET A 1 189 ? -2.905 -1.599 8.145 1.00 90.56 189 MET A O 1
ATOM 1511 N N . ASN A 1 190 ? -3.212 -0.910 10.261 1.00 86.06 190 ASN A N 1
ATOM 1512 C CA . ASN A 1 190 ? -3.877 -2.121 10.735 1.00 86.06 190 ASN A CA 1
ATOM 1513 C C . ASN A 1 190 ? -5.412 -2.028 10.692 1.00 86.06 190 ASN A C 1
ATOM 1515 O O . ASN A 1 190 ? -6.079 -2.856 11.293 1.00 86.06 190 ASN A O 1
ATOM 1519 N N . THR A 1 191 ? -6.010 -1.016 10.062 1.00 82.50 191 THR A N 1
ATOM 1520 C CA . THR A 1 191 ? -7.471 -0.829 10.082 1.00 82.50 191 THR A CA 1
ATOM 1521 C C . THR A 1 191 ? -8.031 -0.781 8.676 1.00 82.50 191 THR A C 1
ATOM 1523 O O . THR A 1 191 ? -7.412 -0.149 7.818 1.00 82.50 191 THR A O 1
ATOM 1526 N N . PHE A 1 192 ? -9.239 -1.310 8.483 1.00 83.44 192 PHE A N 1
ATOM 1527 C CA . PHE A 1 192 ? -10.019 -1.023 7.285 1.00 83.44 192 PHE A CA 1
ATOM 1528 C C . PHE A 1 192 ? -10.318 0.473 7.182 1.00 83.44 192 PHE A C 1
ATOM 1530 O O . PHE A 1 192 ? -10.645 1.137 8.178 1.00 83.44 192 PHE A O 1
ATOM 1537 N N . LEU A 1 193 ? -10.193 1.001 5.969 1.00 85.88 193 LEU A N 1
ATOM 1538 C CA . LEU A 1 193 ? -10.566 2.376 5.659 1.00 85.88 193 LEU A CA 1
ATOM 1539 C C . LEU A 1 193 ? -12.023 2.440 5.213 1.00 85.88 193 LEU A C 1
ATOM 1541 O O . LEU A 1 193 ? -12.563 1.504 4.631 1.00 85.88 193 LEU A O 1
ATOM 1545 N N . SER A 1 194 ? -12.664 3.570 5.483 1.00 82.62 194 SER A N 1
ATOM 1546 C CA . SER A 1 194 ? -14.054 3.811 5.088 1.00 82.62 194 SER A CA 1
ATOM 1547 C C . SER A 1 194 ? -14.220 4.198 3.620 1.00 82.62 194 SER A C 1
ATOM 1549 O O . SER A 1 194 ? -15.346 4.230 3.129 1.00 82.62 194 SER A O 1
ATOM 1551 N N . GLY A 1 195 ? -13.125 4.547 2.938 1.00 86.88 195 GLY A N 1
ATOM 1552 C CA . GLY A 1 195 ? -13.146 5.105 1.587 1.00 86.88 195 GLY A CA 1
ATOM 1553 C C . GLY A 1 195 ? -13.507 6.596 1.552 1.00 86.88 195 GLY A C 1
ATOM 1554 O O . GLY A 1 195 ? -13.594 7.179 0.476 1.00 86.88 195 GLY A O 1
ATOM 1555 N N . THR A 1 196 ? -13.727 7.227 2.712 1.00 88.25 196 THR A N 1
ATOM 1556 C CA . THR A 1 196 ? -14.108 8.650 2.832 1.00 88.25 196 THR A CA 1
ATOM 1557 C C . THR A 1 196 ? -12.983 9.535 3.369 1.00 88.25 196 THR A C 1
ATOM 1559 O O . THR A 1 196 ? -13.165 10.737 3.575 1.00 88.25 196 THR A O 1
ATOM 1562 N N . GLU A 1 197 ? -11.813 8.951 3.618 1.00 93.06 197 GLU A N 1
ATOM 1563 C CA . GLU A 1 197 ? -10.645 9.644 4.131 1.00 93.06 197 GLU A CA 1
ATOM 1564 C C . GLU A 1 197 ? -10.153 10.697 3.128 1.00 93.06 197 GLU A C 1
ATOM 1566 O O . GLU A 1 197 ? -9.913 10.418 1.954 1.00 93.06 197 GLU A O 1
ATOM 1571 N N . THR A 1 198 ? -9.961 11.931 3.600 1.00 94.50 198 THR A N 1
ATOM 1572 C CA . THR A 1 198 ? -9.463 13.022 2.758 1.00 94.50 198 THR A CA 1
ATOM 1573 C C . THR A 1 198 ? -8.125 12.657 2.122 1.00 94.50 198 THR A C 1
ATOM 1575 O O . THR A 1 198 ? -7.137 12.423 2.818 1.00 94.50 198 THR A O 1
ATOM 1578 N N . GLY A 1 199 ? -8.099 12.695 0.793 1.00 96.75 199 GLY A N 1
ATOM 1579 C CA . GLY A 1 199 ? -6.911 12.454 -0.016 1.00 96.75 199 GLY A CA 1
ATOM 1580 C C . GLY A 1 199 ? -6.677 10.991 -0.386 1.00 96.75 199 GLY A C 1
ATOM 1581 O O . GLY A 1 199 ? -5.717 10.718 -1.102 1.00 96.75 199 GLY A O 1
ATOM 1582 N N . LEU A 1 200 ? -7.530 10.063 0.059 1.00 98.12 200 LEU A N 1
ATOM 1583 C CA . LEU A 1 200 ? -7.534 8.694 -0.447 1.00 98.12 200 LEU A CA 1
ATOM 1584 C C . LEU A 1 200 ? -8.102 8.695 -1.871 1.00 98.12 200 LEU A C 1
ATOM 1586 O O . LEU A 1 200 ? -9.163 9.268 -2.122 1.00 98.12 200 LEU A O 1
ATOM 1590 N N . VAL A 1 201 ? -7.366 8.101 -2.805 1.00 97.94 201 VAL A N 1
ATOM 1591 C CA . VAL A 1 201 ? -7.700 8.083 -4.236 1.00 97.94 201 VAL A CA 1
ATOM 1592 C C . VAL A 1 201 ? -8.187 6.710 -4.661 1.00 97.94 201 VAL A C 1
ATOM 1594 O O . VAL A 1 201 ? -9.208 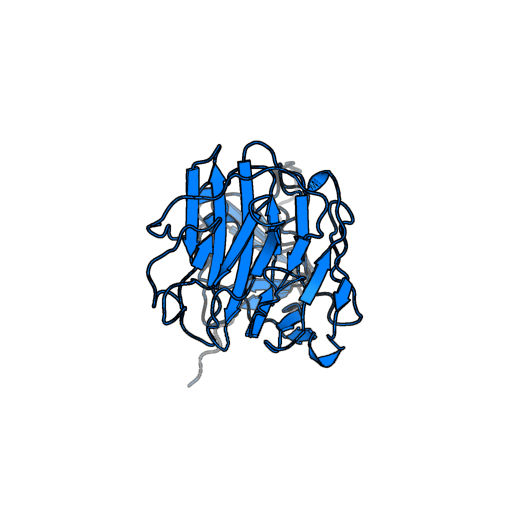6.623 -5.333 1.00 97.94 201 VAL A O 1
ATOM 1597 N N . SER A 1 202 ? -7.486 5.656 -4.251 1.00 98.19 202 SER A N 1
ATOM 1598 C CA . SER A 1 202 ? -7.892 4.280 -4.525 1.00 98.19 202 SER A CA 1
ATOM 1599 C C . SER A 1 202 ? -7.571 3.385 -3.339 1.00 98.19 202 SER A C 1
ATOM 1601 O O . SER A 1 202 ? -6.577 3.608 -2.638 1.00 98.19 202 SER A O 1
ATOM 1603 N N . TYR A 1 203 ? -8.417 2.382 -3.122 1.00 97.19 203 TYR A N 1
ATOM 1604 C CA . TYR A 1 203 ? -8.253 1.406 -2.051 1.00 97.19 203 TYR A CA 1
ATOM 1605 C C . TYR A 1 203 ? -8.678 0.016 -2.517 1.00 97.19 203 TYR A C 1
ATOM 1607 O O . TYR A 1 203 ? -9.866 -0.260 -2.649 1.00 97.19 203 TYR A O 1
ATOM 1615 N N . TYR A 1 204 ? -7.699 -0.858 -2.730 1.00 97.44 204 TYR A N 1
ATOM 1616 C CA . TYR A 1 204 ? -7.918 -2.249 -3.099 1.00 97.44 204 TYR A CA 1
ATOM 1617 C C . TYR A 1 204 ? -7.707 -3.109 -1.858 1.00 97.44 204 TYR A C 1
ATOM 1619 O O . TYR A 1 204 ? -6.575 -3.332 -1.427 1.00 97.44 204 TYR A O 1
ATOM 1627 N N . GLN A 1 205 ? -8.812 -3.567 -1.275 1.00 93.50 205 GLN A N 1
ATOM 1628 C CA . GLN A 1 205 ? -8.794 -4.506 -0.149 1.00 93.50 205 GLN A CA 1
ATOM 1629 C C . GLN A 1 205 ? -8.380 -5.911 -0.585 1.00 93.50 205 GLN A C 1
ATOM 1631 O O . GLN A 1 205 ? -8.016 -6.706 0.259 1.00 93.50 205 GLN A O 1
ATOM 1636 N N . LEU A 1 206 ? -8.448 -6.216 -1.888 1.00 95.06 206 LEU A N 1
ATOM 1637 C CA . LEU A 1 206 ? -8.076 -7.517 -2.452 1.00 95.06 206 LEU A CA 1
ATOM 1638 C C . LEU A 1 206 ? -8.792 -8.693 -1.769 1.00 95.06 206 LEU A C 1
ATOM 1640 O O . LEU A 1 206 ? -8.247 -9.787 -1.653 1.00 95.06 206 LEU A O 1
ATOM 1644 N N . ASN A 1 207 ? -10.036 -8.459 -1.356 1.00 90.44 207 ASN A N 1
ATOM 1645 C CA . ASN A 1 207 ? -10.859 -9.376 -0.583 1.00 90.44 207 ASN A CA 1
ATOM 1646 C C . ASN A 1 207 ? -12.004 -10.000 -1.392 1.00 90.44 207 ASN A C 1
ATOM 1648 O O . ASN A 1 207 ? -12.801 -10.753 -0.831 1.00 90.44 207 ASN A O 1
ATOM 1652 N N . GLU A 1 208 ? -12.085 -9.728 -2.696 1.00 91.44 208 GLU A N 1
ATOM 1653 C CA . GLU A 1 208 ? -13.149 -10.206 -3.581 1.00 91.44 208 GLU A CA 1
ATOM 1654 C C . GLU A 1 208 ? -13.290 -11.729 -3.586 1.00 91.44 208 GLU A C 1
ATOM 1656 O O . GLU A 1 208 ? -14.396 -12.258 -3.731 1.00 91.44 208 GLU A O 1
ATOM 1661 N N . GLY A 1 209 ? -12.170 -12.437 -3.440 1.00 89.69 209 GLY A N 1
ATOM 1662 C CA . GLY A 1 209 ? -12.125 -13.886 -3.287 1.00 89.69 209 GLY A CA 1
ATOM 1663 C C . GLY A 1 209 ? -12.498 -14.688 -4.529 1.00 89.69 209 GLY A C 1
ATOM 1664 O O . GLY A 1 209 ? -12.595 -15.910 -4.436 1.00 89.69 209 GLY A O 1
ATOM 1665 N N . SER A 1 210 ? -12.769 -14.021 -5.654 1.00 91.62 210 SER A N 1
ATOM 1666 C CA . SER A 1 210 ? -13.039 -14.657 -6.941 1.00 91.62 210 SER A CA 1
ATOM 1667 C C . SER A 1 210 ? -13.019 -13.666 -8.104 1.00 91.62 210 SER A C 1
ATOM 1669 O O . SER A 1 210 ? -13.118 -12.451 -7.921 1.00 91.62 210 SER A O 1
ATOM 1671 N N . GLY A 1 211 ? -12.975 -14.194 -9.326 1.00 94.00 211 GLY A N 1
ATOM 1672 C CA . GLY A 1 211 ? -13.011 -13.415 -10.556 1.00 94.00 211 GLY A CA 1
ATOM 1673 C C . GLY A 1 211 ? -11.678 -12.747 -10.894 1.00 94.00 211 GLY A C 1
ATOM 1674 O O . GLY A 1 211 ? -10.625 -13.096 -10.371 1.00 94.00 211 GLY A O 1
ATOM 1675 N N . ILE A 1 212 ? -11.734 -11.789 -11.822 1.00 96.50 212 ILE A N 1
ATOM 1676 C CA . ILE A 1 212 ? -10.550 -11.135 -12.408 1.00 96.50 212 ILE A CA 1
ATOM 1677 C C . ILE A 1 212 ? -10.510 -9.625 -12.144 1.00 96.50 212 ILE A C 1
ATOM 1679 O O . ILE A 1 212 ? -9.882 -8.877 -12.892 1.00 96.50 212 ILE A O 1
ATOM 1683 N N . THR A 1 213 ? -11.233 -9.146 -11.134 1.00 96.88 213 THR A N 1
ATOM 1684 C CA . THR A 1 213 ? -11.364 -7.712 -10.854 1.00 96.88 213 THR A CA 1
ATOM 1685 C C . THR A 1 213 ? -10.964 -7.410 -9.419 1.00 96.88 213 THR A C 1
ATOM 1687 O O . THR A 1 213 ? -11.556 -7.962 -8.500 1.00 96.88 213 THR A O 1
ATOM 1690 N N . ALA A 1 214 ? -10.008 -6.498 -9.248 1.00 97.44 214 ALA A N 1
ATOM 1691 C CA . ALA A 1 214 ? -9.725 -5.838 -7.979 1.00 97.44 214 ALA A CA 1
ATOM 1692 C C . ALA A 1 214 ? -10.528 -4.533 -7.937 1.00 97.44 214 ALA A C 1
ATOM 1694 O O . ALA A 1 214 ? -10.311 -3.642 -8.763 1.00 97.44 214 ALA A O 1
ATOM 1695 N N . ASN A 1 215 ? -11.495 -4.416 -7.032 1.00 96.12 215 ASN A N 1
ATOM 1696 C CA . ASN A 1 215 ? -12.391 -3.267 -7.010 1.00 96.12 215 ASN A CA 1
ATOM 1697 C C . ASN A 1 215 ? -11.759 -2.079 -6.284 1.00 96.12 215 ASN A C 1
ATOM 1699 O O . ASN A 1 215 ? -11.137 -2.226 -5.235 1.00 96.12 215 ASN A O 1
ATOM 1703 N N . ASP A 1 216 ? -11.999 -0.884 -6.821 1.00 96.31 216 ASP A N 1
ATOM 1704 C CA . ASP A 1 216 ? -11.761 0.380 -6.134 1.00 96.31 216 ASP A CA 1
ATOM 1705 C C . ASP A 1 216 ? -13.114 1.028 -5.783 1.00 96.31 216 ASP A C 1
ATOM 1707 O O . ASP A 1 216 ? -13.778 1.592 -6.664 1.00 96.31 216 ASP A O 1
ATOM 1711 N N . PRO A 1 217 ? -13.548 0.995 -4.510 1.00 90.56 217 PRO A N 1
ATOM 1712 C CA . PRO A 1 217 ? -14.834 1.550 -4.099 1.00 90.56 217 PRO A CA 1
ATOM 1713 C C . PRO A 1 217 ? -14.871 3.087 -4.125 1.00 90.56 217 PRO A C 1
ATOM 1715 O O . PRO A 1 217 ? -15.930 3.666 -3.883 1.00 90.56 217 PRO A O 1
ATOM 1718 N N . ILE A 1 218 ? -13.744 3.757 -4.391 1.00 92.44 218 ILE A N 1
ATOM 1719 C CA . ILE A 1 218 ? -13.603 5.209 -4.246 1.00 92.44 218 ILE A CA 1
ATOM 1720 C C . ILE A 1 218 ? -13.832 5.917 -5.577 1.00 92.44 218 ILE A C 1
ATOM 1722 O O . ILE A 1 218 ? -14.795 6.672 -5.712 1.00 92.44 218 ILE A O 1
ATOM 1726 N N . ASN A 1 219 ? -12.974 5.661 -6.568 1.00 90.62 219 ASN A N 1
ATOM 1727 C CA . ASN A 1 219 ? -13.049 6.308 -7.882 1.00 90.62 219 ASN A CA 1
ATOM 1728 C C . ASN A 1 219 ? -13.388 5.336 -9.018 1.00 90.62 219 ASN A C 1
ATOM 1730 O O . ASN A 1 219 ? -13.439 5.748 -10.173 1.00 90.62 219 ASN A O 1
ATOM 1734 N N . SER A 1 220 ? -13.693 4.069 -8.706 1.00 93.19 220 SER A N 1
ATOM 1735 C CA . SER A 1 220 ? -13.933 3.021 -9.711 1.00 93.19 220 SER A CA 1
ATOM 1736 C C . SER A 1 220 ? -12.741 2.792 -10.648 1.00 93.19 220 SER A C 1
ATOM 1738 O O . SER A 1 220 ? -12.930 2.317 -11.771 1.00 93.19 220 SER A O 1
ATOM 1740 N N . ASN A 1 221 ? -11.519 3.079 -10.184 1.00 96.62 221 ASN A N 1
ATOM 1741 C CA . ASN A 1 221 ? -10.273 2.709 -10.857 1.00 96.62 221 ASN A CA 1
ATOM 1742 C C . ASN A 1 221 ? -10.032 1.194 -10.720 1.00 96.62 221 ASN A C 1
ATOM 1744 O O . ASN A 1 221 ? -9.009 0.759 -10.213 1.00 96.62 221 ASN A O 1
ATOM 1748 N N . ASN A 1 222 ? -11.002 0.364 -11.103 1.00 98.25 222 ASN A N 1
ATOM 1749 C CA . ASN A 1 222 ? -10.921 -1.077 -10.889 1.00 98.25 222 ASN A CA 1
ATOM 1750 C C . ASN A 1 222 ? -9.727 -1.673 -11.646 1.00 98.25 222 ASN A C 1
ATOM 1752 O O . ASN A 1 222 ? -9.520 -1.394 -12.830 1.00 98.25 222 ASN A O 1
ATOM 1756 N N . GLY A 1 223 ? -8.982 -2.536 -10.964 1.00 98.38 223 GLY A N 1
ATOM 1757 C CA . GLY A 1 223 ? -7.896 -3.306 -11.541 1.00 98.38 223 GLY A CA 1
ATOM 1758 C C . GLY A 1 223 ? -8.403 -4.566 -12.239 1.00 98.38 223 GLY A C 1
ATOM 1759 O O . GLY A 1 223 ? -9.346 -5.210 -11.778 1.00 98.38 223 GLY A O 1
ATOM 1760 N N . THR A 1 224 ? -7.761 -4.940 -13.342 1.00 98.56 224 THR A N 1
ATOM 1761 C CA . THR A 1 224 ? -7.957 -6.225 -14.019 1.00 98.56 224 THR A CA 1
ATOM 1762 C C . THR A 1 224 ? -6.782 -7.140 -13.702 1.00 98.56 224 THR A C 1
ATOM 1764 O O . THR A 1 224 ? -5.635 -6.802 -13.992 1.00 98.56 224 THR A O 1
ATOM 1767 N N . LEU A 1 225 ? -7.063 -8.298 -13.115 1.00 98.56 225 LEU A N 1
ATOM 1768 C CA . LEU A 1 225 ? -6.065 -9.335 -12.874 1.00 98.56 225 LEU A CA 1
ATOM 1769 C C . LEU A 1 225 ? -5.637 -9.943 -14.215 1.00 98.56 225 LEU A C 1
ATOM 1771 O O . LEU A 1 225 ? -6.481 -10.332 -15.027 1.00 98.56 225 LEU A O 1
ATOM 1775 N N . THR A 1 226 ? -4.331 -10.026 -14.445 1.00 98.44 226 THR A N 1
ATOM 1776 C CA . THR A 1 226 ? -3.731 -10.557 -15.672 1.00 98.44 226 THR A CA 1
ATOM 1777 C C . THR A 1 226 ? -2.889 -11.781 -15.343 1.00 98.44 226 THR A C 1
ATOM 1779 O O . THR A 1 226 ? -2.067 -11.722 -14.439 1.00 98.44 226 THR A O 1
ATOM 1782 N N . ASN A 1 227 ? -3.119 -12.873 -16.080 1.00 97.75 227 ASN A N 1
ATOM 1783 C CA . ASN A 1 227 ? -2.545 -14.217 -15.883 1.00 97.75 227 ASN A CA 1
ATOM 1784 C C . ASN A 1 227 ? -2.900 -14.937 -14.571 1.00 97.75 227 ASN A C 1
ATOM 1786 O O . ASN A 1 227 ? -2.651 -16.130 -14.463 1.00 97.75 227 ASN A O 1
ATOM 1790 N N . MET A 1 228 ? -3.648 -14.281 -13.689 1.00 97.31 228 MET A N 1
ATOM 1791 C CA . MET A 1 228 ? -4.139 -14.866 -12.444 1.00 97.31 228 MET A CA 1
ATOM 1792 C C . MET A 1 228 ? -5.456 -15.636 -12.638 1.00 97.31 228 MET A C 1
ATOM 1794 O O . MET A 1 228 ? -6.234 -15.408 -13.575 1.00 97.31 228 MET A O 1
ATOM 1798 N N . THR A 1 229 ? -5.732 -16.542 -11.709 1.00 94.44 229 THR A N 1
ATOM 1799 C CA . THR A 1 229 ? -6.880 -17.448 -11.661 1.00 94.44 229 THR A CA 1
ATOM 1800 C C . THR A 1 229 ? -7.614 -17.362 -10.319 1.00 94.44 229 THR A C 1
ATOM 1802 O O . THR A 1 229 ? -7.226 -16.637 -9.410 1.00 94.44 229 THR A O 1
ATOM 1805 N N . GLU A 1 230 ? -8.696 -18.131 -10.176 1.00 92.00 230 GLU A N 1
ATOM 1806 C CA . GLU A 1 230 ? -9.439 -18.238 -8.911 1.00 92.00 230 GLU A CA 1
ATOM 1807 C C . GLU A 1 230 ? -8.574 -18.754 -7.746 1.00 92.00 230 GLU A C 1
ATOM 1809 O O . GLU A 1 230 ? -8.854 -18.433 -6.595 1.00 92.00 230 GLU A O 1
ATOM 1814 N N . ASP A 1 231 ? -7.526 -19.536 -8.031 1.00 94.19 231 ASP A N 1
ATOM 1815 C CA . ASP A 1 231 ? -6.647 -20.108 -7.003 1.00 94.19 231 ASP A CA 1
ATOM 1816 C C . ASP A 1 231 ? -5.672 -19.068 -6.411 1.00 94.19 231 ASP A C 1
ATOM 1818 O O . ASP A 1 231 ? -5.100 -19.303 -5.344 1.00 94.19 231 ASP A O 1
ATOM 1822 N N . ASP A 1 232 ? -5.522 -17.910 -7.063 1.00 96.75 232 ASP A N 1
ATOM 1823 C CA . ASP A 1 232 ? -4.655 -16.814 -6.614 1.00 96.75 232 ASP A CA 1
ATOM 1824 C C . ASP A 1 232 ? -5.339 -15.910 -5.579 1.00 96.75 232 ASP A C 1
ATOM 1826 O O . ASP A 1 232 ? -4.676 -15.143 -4.876 1.00 96.75 232 ASP A O 1
ATOM 1830 N N . TRP A 1 233 ? -6.656 -16.061 -5.410 1.00 95.31 233 TRP A N 1
ATOM 1831 C CA . TRP A 1 233 ? -7.394 -15.535 -4.267 1.00 95.31 233 TRP A CA 1
ATOM 1832 C C . TRP A 1 233 ? -7.220 -16.458 -3.062 1.00 95.31 233 TRP A C 1
ATOM 1834 O O . TRP A 1 233 ? -7.926 -17.453 -2.879 1.00 95.31 233 TRP A O 1
ATOM 1844 N N . ILE A 1 234 ? -6.278 -16.114 -2.194 1.00 93.56 234 ILE A N 1
ATOM 1845 C CA . ILE A 1 234 ? -5.925 -16.932 -1.032 1.00 93.56 234 ILE A CA 1
ATOM 1846 C C . ILE A 1 234 ? -6.489 -16.339 0.262 1.00 93.56 234 ILE A C 1
ATOM 1848 O O . ILE A 1 234 ? -6.670 -15.130 0.350 1.00 93.56 234 ILE A O 1
ATOM 1852 N N . PRO A 1 235 ? -6.728 -17.133 1.322 1.00 88.75 235 PRO A N 1
ATOM 1853 C CA . PRO A 1 235 ? -7.083 -16.576 2.624 1.00 88.75 235 PRO A CA 1
ATOM 1854 C C . PRO A 1 235 ? -5.986 -15.642 3.148 1.00 88.75 235 PRO A C 1
ATOM 1856 O O . PRO A 1 235 ? -4.842 -16.074 3.326 1.00 88.75 235 PRO A O 1
ATOM 1859 N N . SER A 1 236 ? -6.333 -14.394 3.458 1.00 87.88 236 SER A N 1
ATOM 1860 C CA . SER A 1 236 ? -5.383 -13.449 4.032 1.00 87.88 236 SER A CA 1
ATOM 1861 C C . SER A 1 236 ? -5.152 -13.717 5.517 1.00 87.88 236 SER A C 1
ATOM 1863 O O . SER A 1 236 ? -6.043 -14.096 6.288 1.00 87.88 236 SER A O 1
ATOM 1865 N N . SER A 1 237 ? -3.908 -13.504 5.936 1.00 82.94 237 SER A N 1
ATOM 1866 C CA . SER A 1 237 ? -3.503 -13.485 7.340 1.00 82.94 237 SER A CA 1
ATOM 1867 C C . SER A 1 237 ? -2.889 -12.143 7.737 1.00 82.94 237 SER A C 1
ATOM 1869 O O . SER A 1 237 ? -2.144 -12.091 8.720 1.00 82.94 237 SER A O 1
ATOM 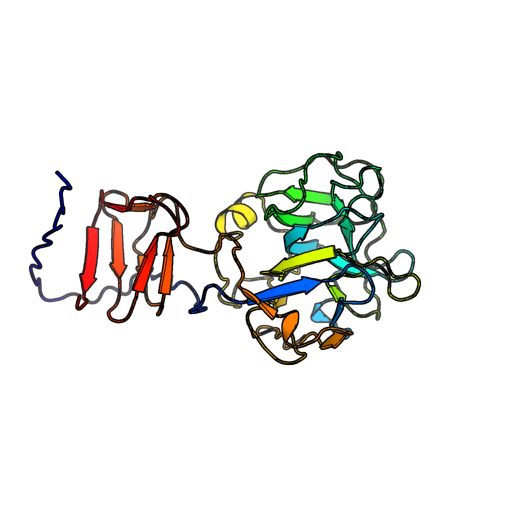1871 N N . VAL A 1 238 ? -3.131 -11.093 6.947 1.00 84.69 238 VAL A N 1
ATOM 1872 C CA . VAL A 1 238 ? -2.681 -9.737 7.256 1.00 84.69 238 VAL A CA 1
ATOM 1873 C C . VAL A 1 238 ? -3.237 -9.310 8.627 1.00 84.69 238 VAL A C 1
ATOM 1875 O O . VAL A 1 238 ? -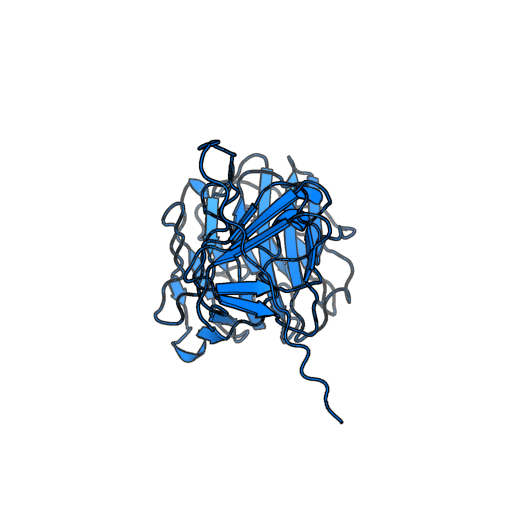4.386 -9.634 8.955 1.00 84.69 238 VAL A O 1
ATOM 1878 N N . PRO A 1 239 ? -2.458 -8.626 9.484 1.00 78.38 239 PRO A N 1
ATOM 1879 C CA . PRO A 1 239 ? -2.924 -8.223 10.809 1.00 78.38 239 PRO A CA 1
ATOM 1880 C C . PRO A 1 239 ? -3.814 -6.968 10.740 1.00 78.38 239 PRO A C 1
ATOM 1882 O O . PRO A 1 239 ? -3.488 -5.936 11.321 1.00 78.38 239 PRO A O 1
ATOM 1885 N N . ILE A 1 240 ? -4.955 -7.051 10.051 1.00 77.88 240 ILE A N 1
ATOM 1886 C CA . ILE A 1 240 ? -5.975 -5.994 10.031 1.00 77.88 240 ILE A CA 1
ATOM 1887 C C . ILE A 1 240 ? -7.014 -6.258 11.127 1.00 77.88 240 ILE A C 1
ATOM 1889 O O . ILE A 1 240 ? -7.585 -7.346 11.242 1.00 77.88 240 ILE A O 1
ATOM 1893 N N . GLY A 1 241 ? -7.252 -5.254 11.966 1.00 75.69 241 GLY A N 1
ATOM 1894 C CA . GLY A 1 241 ? -8.141 -5.328 13.110 1.00 75.69 241 GLY A CA 1
ATOM 1895 C C . GLY A 1 241 ? -7.979 -4.176 14.103 1.00 75.69 241 GLY A C 1
ATOM 1896 O O . GLY A 1 241 ? -7.280 -3.191 13.884 1.00 75.69 241 GLY A O 1
ATOM 1897 N N . VAL A 1 242 ? -8.651 -4.305 15.239 1.00 75.69 242 VAL A N 1
ATOM 1898 C CA . VAL A 1 242 ? -8.584 -3.372 16.365 1.00 75.69 242 VAL A CA 1
ATOM 1899 C C . VAL A 1 242 ? -7.549 -3.830 17.395 1.00 75.69 242 VAL A C 1
ATOM 1901 O O . VAL A 1 242 ? -7.331 -5.024 17.615 1.00 75.69 242 VAL A O 1
ATOM 1904 N N . GLY A 1 243 ? -6.917 -2.867 18.056 1.00 77.06 243 GLY A N 1
ATOM 1905 C CA . GLY A 1 243 ? -5.867 -3.098 19.042 1.00 77.06 243 GLY A CA 1
ATOM 1906 C C . GLY A 1 243 ? -5.478 -1.803 19.757 1.00 77.06 243 GLY A C 1
ATOM 1907 O O . GLY A 1 243 ? -5.801 -0.712 19.287 1.00 77.06 243 GLY A O 1
ATOM 1908 N N . GLY A 1 244 ? -4.791 -1.896 20.895 1.00 84.56 244 GLY A N 1
ATOM 1909 C CA . GLY A 1 244 ? -4.286 -0.734 21.631 1.00 84.56 244 GLY A CA 1
ATOM 1910 C C . GLY A 1 244 ? -5.335 -0.006 22.481 1.00 84.56 244 GLY A C 1
ATOM 1911 O O . GLY A 1 244 ? -6.214 -0.612 23.087 1.00 84.56 244 GLY A O 1
ATOM 1912 N N . THR A 1 245 ? -5.222 1.315 22.611 1.00 85.56 245 THR A N 1
ATOM 1913 C CA . THR A 1 245 ? -6.020 2.076 23.588 1.00 85.56 245 THR A CA 1
ATOM 1914 C C . THR A 1 245 ? -7.239 2.746 22.957 1.00 85.56 245 THR A C 1
ATOM 1916 O O . THR A 1 245 ? -7.105 3.613 22.098 1.00 85.56 245 THR A O 1
ATOM 1919 N N . ILE A 1 246 ? -8.431 2.436 23.469 1.00 82.81 246 ILE A N 1
ATOM 1920 C CA . ILE A 1 246 ? -9.678 3.150 23.184 1.00 82.81 246 ILE A CA 1
ATOM 1921 C C . ILE A 1 246 ? -9.781 4.329 24.157 1.00 82.81 246 ILE A C 1
ATOM 1923 O O . ILE A 1 246 ? -10.064 4.168 25.347 1.00 82.81 246 ILE A O 1
ATOM 1927 N N . SER A 1 247 ? -9.497 5.526 23.644 1.00 86.50 247 SER A N 1
ATOM 1928 C CA . SER A 1 247 ? -9.400 6.776 24.412 1.00 86.50 247 SER A CA 1
ATOM 1929 C C . SER A 1 247 ? -10.610 7.706 24.263 1.00 86.50 247 SER A C 1
ATOM 1931 O O . SER A 1 247 ? -10.672 8.732 24.938 1.00 86.50 247 SER A O 1
ATOM 1933 N N . THR A 1 248 ? -11.571 7.351 23.408 1.00 83.38 248 THR A N 1
ATOM 1934 C CA . THR A 1 248 ? -12.834 8.075 23.192 1.00 83.38 248 THR A CA 1
ATOM 1935 C C . THR A 1 248 ? -13.982 7.089 23.007 1.00 83.38 248 THR A C 1
ATOM 1937 O O . THR A 1 248 ? -13.749 5.928 22.655 1.00 83.38 248 THR A O 1
ATOM 1940 N N . ASP A 1 249 ? -15.212 7.531 23.282 1.00 86.62 249 ASP A N 1
ATOM 1941 C CA . ASP A 1 249 ? -16.397 6.681 23.155 1.00 86.62 249 ASP A CA 1
ATOM 1942 C C . ASP A 1 249 ? -16.480 6.089 21.743 1.00 86.62 249 ASP A C 1
ATOM 1944 O O . ASP A 1 249 ? -16.440 6.805 20.745 1.00 86.62 249 ASP A O 1
ATOM 1948 N N . THR A 1 250 ? -16.558 4.764 21.669 1.00 84.25 250 THR A N 1
ATOM 1949 C CA . THR A 1 250 ? -16.406 4.000 20.427 1.00 84.25 250 THR A CA 1
ATOM 1950 C C . THR A 1 250 ? -17.551 3.010 20.290 1.00 84.25 250 THR A C 1
ATOM 1952 O O . THR A 1 250 ? -17.997 2.434 21.283 1.00 84.25 250 THR A O 1
ATOM 1955 N N . VAL A 1 251 ? -18.023 2.800 19.061 1.00 85.00 251 VAL A N 1
ATOM 1956 C CA . VAL A 1 251 ? -19.037 1.791 18.744 1.00 85.00 251 VAL A CA 1
ATOM 1957 C C . VAL A 1 251 ? -18.439 0.785 17.765 1.00 85.00 251 VAL A C 1
ATOM 1959 O O . VAL A 1 251 ? -17.901 1.157 16.726 1.00 85.00 251 VAL A O 1
ATOM 1962 N N . TRP A 1 252 ? -18.531 -0.494 18.102 1.00 83.94 252 TRP A N 1
ATOM 1963 C CA . TRP A 1 252 ? -18.300 -1.610 17.199 1.00 83.94 252 TRP A CA 1
ATOM 1964 C C . TRP A 1 252 ? -19.648 -2.077 16.658 1.00 83.94 252 TRP A C 1
ATOM 1966 O O . TRP A 1 252 ? -20.505 -2.516 17.423 1.00 83.94 252 TRP A O 1
ATOM 1976 N N . ASP A 1 253 ? -19.819 -1.925 15.348 1.00 77.81 253 ASP A N 1
ATOM 1977 C CA . ASP A 1 253 ? -21.056 -2.194 14.604 1.00 77.81 253 ASP A CA 1
ATOM 1978 C C . ASP A 1 253 ? -20.723 -2.879 13.270 1.00 77.81 253 ASP A C 1
ATOM 1980 O O . ASP A 1 253 ? -21.084 -2.414 12.192 1.00 77.81 253 ASP A O 1
ATOM 1984 N N . ALA A 1 254 ? -19.927 -3.943 13.349 1.00 66.00 254 ALA A N 1
ATOM 1985 C CA . ALA A 1 254 ? -19.501 -4.758 12.213 1.00 66.00 254 ALA A CA 1
ATOM 1986 C C . ALA A 1 254 ? -19.919 -6.210 12.462 1.00 66.00 254 ALA A C 1
ATOM 1988 O O . ALA A 1 254 ? -20.057 -6.598 13.614 1.00 66.00 254 ALA A O 1
ATOM 1989 N N . GLU A 1 255 ? -20.086 -7.044 11.432 1.00 65.88 255 GLU A N 1
ATOM 1990 C CA . GLU A 1 255 ? -20.417 -8.465 11.662 1.00 65.88 255 GLU A CA 1
ATOM 1991 C C . GLU A 1 255 ? -19.277 -9.174 12.396 1.00 65.88 255 GLU A C 1
ATOM 1993 O O . GLU A 1 255 ? -19.528 -9.990 13.281 1.00 65.88 255 GLU A O 1
ATOM 1998 N N . THR A 1 256 ? -18.028 -8.823 12.065 1.00 67.62 256 THR A N 1
ATOM 1999 C CA . THR A 1 256 ? -16.836 -9.305 12.767 1.00 67.62 256 THR A CA 1
ATOM 2000 C C . THR A 1 256 ? -15.875 -8.166 13.105 1.00 67.62 256 THR A C 1
ATOM 2002 O O . THR A 1 256 ? -15.591 -7.301 12.283 1.00 67.62 256 THR A O 1
ATOM 2005 N N . ILE A 1 257 ? -15.327 -8.193 14.320 1.00 74.12 257 ILE A N 1
ATOM 2006 C CA . ILE A 1 257 ? -14.229 -7.342 14.779 1.00 74.12 257 ILE A CA 1
ATOM 2007 C C . ILE A 1 257 ? -13.040 -8.237 15.124 1.00 74.12 257 ILE A C 1
ATOM 2009 O O . ILE A 1 257 ? -13.112 -9.047 16.048 1.00 74.12 257 ILE A O 1
ATOM 2013 N N . ASN A 1 258 ? -11.931 -8.065 14.408 1.00 75.25 258 ASN A N 1
ATOM 2014 C CA . ASN A 1 258 ? -10.690 -8.793 14.660 1.00 75.25 258 ASN A CA 1
ATOM 2015 C C . ASN A 1 258 ? -9.847 -8.056 15.701 1.00 75.25 258 ASN A C 1
ATOM 2017 O O . ASN A 1 258 ? -9.418 -6.938 15.451 1.00 75.25 258 ASN A O 1
ATOM 2021 N N . VAL A 1 259 ? -9.577 -8.669 16.850 1.00 77.94 259 VAL A N 1
ATOM 2022 C CA . VAL A 1 259 ? -8.653 -8.130 17.855 1.00 77.94 259 VAL A CA 1
ATOM 2023 C C . VAL A 1 259 ? -7.255 -8.674 17.581 1.00 77.94 259 VAL A C 1
ATOM 2025 O O . VAL A 1 259 ? -7.027 -9.879 17.694 1.00 77.94 259 VAL A O 1
ATOM 2028 N N . ILE A 1 260 ? -6.337 -7.783 17.208 1.00 74.56 260 ILE A N 1
ATOM 2029 C CA . ILE A 1 260 ? -4.970 -8.103 16.746 1.00 74.56 260 ILE A CA 1
ATOM 2030 C C . ILE A 1 260 ? -3.876 -7.700 17.749 1.00 74.56 260 ILE A C 1
ATOM 2032 O O . ILE A 1 260 ? -2.698 -7.961 17.525 1.00 74.56 260 ILE A O 1
ATOM 2036 N N . SER A 1 261 ? -4.246 -7.038 18.843 1.00 73.88 261 SER A N 1
ATOM 2037 C CA . SER A 1 261 ? -3.386 -6.788 20.000 1.00 73.88 261 SER A CA 1
ATOM 2038 C C . SER A 1 261 ? -4.241 -6.537 21.241 1.00 73.88 261 SER A C 1
ATOM 2040 O O . SER A 1 261 ? -5.463 -6.418 21.142 1.00 73.88 261 SER A O 1
ATOM 2042 N N . ASP A 1 262 ? -3.615 -6.468 22.416 1.00 81.88 262 ASP A N 1
ATOM 2043 C CA . ASP A 1 262 ? -4.320 -6.114 23.648 1.00 81.88 262 ASP A CA 1
ATOM 2044 C C . ASP A 1 262 ? -5.047 -4.775 23.501 1.00 81.88 262 ASP A C 1
ATOM 2046 O O . ASP A 1 262 ? -4.486 -3.798 22.997 1.00 81.88 262 ASP A O 1
ATOM 2050 N N . ILE A 1 263 ? -6.283 -4.718 23.990 1.00 87.06 263 ILE A N 1
ATOM 2051 C CA . ILE A 1 263 ? -7.105 -3.512 23.976 1.00 87.06 263 ILE A CA 1
ATOM 2052 C C . ILE A 1 263 ? -7.246 -2.966 25.389 1.00 87.06 263 ILE A C 1
ATOM 2054 O O . ILE A 1 263 ? -7.565 -3.709 26.310 1.00 87.06 263 ILE A O 1
ATOM 2058 N N . THR A 1 264 ? -7.072 -1.658 25.568 1.00 89.94 264 THR A N 1
ATOM 2059 C CA . THR A 1 264 ? -7.381 -0.955 26.821 1.00 89.94 264 THR A CA 1
ATOM 2060 C C . THR A 1 264 ? -8.458 0.097 26.589 1.00 89.94 264 THR A C 1
ATOM 2062 O O . THR A 1 264 ? -8.239 1.048 25.850 1.00 89.94 264 THR A O 1
ATOM 2065 N N . ILE A 1 265 ? -9.611 -0.029 27.244 1.00 90.69 265 ILE A N 1
ATOM 2066 C CA . ILE A 1 265 ? -10.634 1.026 27.293 1.00 90.69 265 ILE A CA 1
ATOM 2067 C C . ILE A 1 265 ? -10.304 1.934 28.473 1.00 90.69 265 ILE A C 1
ATOM 2069 O O . ILE A 1 265 ? -10.396 1.486 29.618 1.00 90.69 265 ILE A O 1
ATOM 2073 N N . ASN A 1 266 ? -9.925 3.183 28.204 1.00 92.56 266 ASN A N 1
ATOM 2074 C CA . ASN A 1 266 ? -9.526 4.142 29.237 1.00 92.56 266 ASN A CA 1
ATOM 2075 C C . ASN A 1 266 ? -10.658 4.467 30.222 1.00 92.56 266 ASN A C 1
ATOM 2077 O O . ASN A 1 266 ? -11.841 4.357 29.902 1.00 92.56 266 ASN A O 1
ATOM 2081 N N . ASP A 1 267 ? -10.287 4.918 31.422 1.00 94.81 267 ASP A N 1
ATOM 2082 C CA . ASP A 1 267 ? -11.250 5.435 32.397 1.00 94.81 267 ASP A CA 1
ATOM 2083 C C . ASP A 1 267 ? -12.106 6.567 31.796 1.00 94.81 267 ASP A C 1
ATOM 2085 O O . ASP A 1 267 ? -11.627 7.395 31.020 1.00 94.81 267 ASP A O 1
ATOM 2089 N N . GLY A 1 268 ? -13.395 6.578 32.133 1.00 91.44 268 GLY A N 1
ATOM 2090 C CA . GLY A 1 268 ? -14.374 7.520 31.584 1.00 91.44 268 GLY A CA 1
ATOM 2091 C C . GLY A 1 268 ? -14.813 7.277 30.131 1.00 91.44 268 GLY A C 1
ATOM 2092 O O . GLY A 1 268 ? -15.707 7.985 29.675 1.00 91.44 268 GLY A O 1
ATOM 2093 N N . VAL A 1 269 ? -14.249 6.288 29.428 1.00 93.19 269 VAL A N 1
ATOM 2094 C CA . VAL A 1 269 ? -14.576 5.960 28.028 1.00 93.19 269 VAL A CA 1
ATOM 2095 C C . VAL A 1 269 ? -15.518 4.761 27.942 1.00 93.19 269 VAL A C 1
ATOM 2097 O O . VAL A 1 269 ? -15.408 3.820 28.728 1.00 93.19 269 VAL A O 1
ATOM 2100 N N . THR A 1 270 ? -16.434 4.768 26.974 1.00 90.25 270 THR A N 1
ATOM 2101 C CA . THR A 1 270 ? -17.358 3.664 26.694 1.00 90.25 270 THR A CA 1
ATOM 2102 C C . THR A 1 270 ? -17.071 3.017 25.339 1.00 90.25 270 THR A C 1
ATOM 2104 O O . THR A 1 270 ? -17.173 3.670 24.305 1.00 90.25 270 THR A O 1
ATOM 2107 N N . LEU A 1 271 ? -16.794 1.712 25.331 1.00 90.44 271 LEU A N 1
ATOM 2108 C CA . LEU A 1 271 ? -16.924 0.881 24.133 1.00 90.44 271 LEU A CA 1
ATOM 2109 C C . LEU A 1 271 ? -18.329 0.275 24.100 1.00 90.44 271 LEU A C 1
ATOM 2111 O O . LEU A 1 271 ? -18.721 -0.406 25.046 1.00 90.44 271 LEU A O 1
ATOM 2115 N N . THR A 1 272 ? -19.068 0.499 23.018 1.00 91.25 272 THR A N 1
ATOM 2116 C CA . THR A 1 272 ? -20.348 -0.163 22.742 1.00 91.25 272 THR A CA 1
ATOM 2117 C C . THR A 1 272 ? -20.158 -1.193 21.638 1.00 91.25 272 THR A C 1
ATOM 2119 O O . THR A 1 272 ? -19.595 -0.867 20.605 1.00 91.25 272 THR A O 1
ATOM 2122 N N . ILE A 1 273 ? -20.620 -2.419 21.839 1.00 88.12 273 ILE A N 1
ATOM 2123 C CA . ILE A 1 273 ? -20.640 -3.497 20.853 1.00 88.12 273 ILE A CA 1
ATOM 2124 C C . ILE A 1 273 ? -22.105 -3.750 20.515 1.00 88.12 273 ILE A C 1
ATOM 2126 O O . ILE A 1 273 ? -22.870 -4.216 21.367 1.00 88.12 273 ILE A O 1
ATOM 2130 N N . ASN A 1 274 ? -22.497 -3.400 19.293 1.00 84.38 274 ASN A N 1
ATOM 2131 C CA . ASN A 1 274 ? -23.874 -3.523 18.843 1.00 84.38 274 ASN A CA 1
ATOM 2132 C C . ASN A 1 274 ? -24.252 -4.996 18.595 1.00 84.38 274 ASN A C 1
ATOM 2134 O O . ASN A 1 274 ? -23.400 -5.796 18.185 1.00 84.38 274 ASN A O 1
ATOM 2138 N N . PRO A 1 275 ? -25.532 -5.367 18.806 1.00 83.44 275 PRO A N 1
ATOM 2139 C CA . PRO A 1 275 ? -26.024 -6.707 18.509 1.00 83.44 275 PRO A CA 1
ATOM 2140 C C . PRO A 1 275 ? -25.703 -7.147 17.077 1.00 83.44 275 PRO A C 1
ATOM 2142 O O . PRO A 1 275 ? -25.903 -6.389 16.133 1.00 83.44 275 PRO A O 1
ATOM 2145 N N . GLY A 1 276 ? -25.250 -8.393 16.921 1.00 76.44 276 GLY A N 1
ATOM 2146 C CA . GLY A 1 276 ? -24.805 -8.943 15.634 1.00 76.44 276 GLY A CA 1
ATOM 2147 C C . GLY A 1 276 ? -23.295 -8.846 15.394 1.00 76.44 276 GLY A C 1
ATOM 2148 O O . GLY A 1 276 ? -22.810 -9.473 14.459 1.00 76.44 276 GLY A O 1
ATOM 2149 N N . THR A 1 277 ? -22.553 -8.146 16.260 1.00 76.31 277 THR A N 1
ATOM 2150 C CA . THR A 1 277 ? -21.085 -8.087 16.194 1.00 76.31 277 THR A CA 1
ATOM 2151 C C . THR A 1 277 ? -20.441 -9.317 16.831 1.00 76.31 277 THR A C 1
ATOM 2153 O O . THR A 1 277 ? -20.600 -9.565 18.028 1.00 76.31 277 THR A O 1
ATOM 2156 N N . THR A 1 278 ? -19.639 -10.047 16.058 1.00 78.44 278 THR A N 1
ATOM 2157 C CA . THR A 1 278 ? -18.750 -11.113 16.538 1.00 78.44 278 THR A CA 1
ATOM 2158 C C . THR A 1 278 ? -17.361 -10.545 16.811 1.00 78.44 278 THR A C 1
ATOM 2160 O O . THR A 1 278 ? -16.710 -10.029 15.912 1.00 78.44 278 THR A O 1
ATOM 2163 N N . VAL A 1 279 ? -16.855 -10.649 18.039 1.00 81.88 279 VAL A N 1
ATOM 2164 C CA . VAL A 1 279 ? -15.478 -10.227 18.355 1.00 81.88 279 VAL A CA 1
ATOM 2165 C C . VAL A 1 279 ? -14.560 -11.444 18.348 1.00 81.88 279 VAL A C 1
ATOM 2167 O O . VAL A 1 279 ? -14.724 -12.352 19.164 1.00 81.88 279 VAL A O 1
ATOM 2170 N N . TYR A 1 280 ? -13.583 -11.458 17.445 1.00 75.62 280 TYR A N 1
ATOM 2171 C CA . TYR A 1 280 ? -12.636 -12.553 17.277 1.00 75.62 280 TYR A CA 1
ATOM 2172 C C . TYR A 1 280 ? -11.225 -12.125 17.692 1.00 75.62 280 TYR A C 1
ATOM 2174 O O . TYR A 1 280 ? -10.623 -11.243 17.083 1.00 75.62 280 TYR A O 1
ATOM 2182 N N . PHE A 1 281 ? -10.674 -12.769 18.719 1.00 78.44 281 PHE A N 1
ATOM 2183 C CA . PHE A 1 281 ? -9.305 -12.533 19.174 1.00 78.44 281 PHE A CA 1
ATOM 2184 C C . PHE A 1 281 ? -8.344 -13.408 18.367 1.00 78.44 281 PHE A C 1
ATOM 2186 O O . PHE A 1 281 ? -8.454 -14.633 18.376 1.00 78.44 281 PHE A O 1
ATOM 2193 N N . GLN A 1 282 ? -7.424 -12.770 17.639 1.00 63.75 282 GLN A N 1
ATOM 2194 C CA . GLN A 1 282 ? -6.529 -13.439 16.688 1.00 63.75 282 GLN A CA 1
ATOM 2195 C C . GLN A 1 282 ? -5.410 -14.247 17.376 1.00 63.75 282 GLN A C 1
ATOM 2197 O O . GLN A 1 282 ? -4.824 -15.129 16.752 1.00 63.75 282 GLN A O 1
ATOM 2202 N N . ASP A 1 283 ? -5.154 -13.977 18.658 1.00 70.31 283 ASP A N 1
ATOM 2203 C CA . ASP A 1 283 ? -4.243 -14.706 19.548 1.00 70.31 283 ASP A CA 1
ATOM 2204 C C . ASP A 1 283 ? -4.755 -14.575 21.005 1.00 70.31 283 ASP A C 1
ATOM 2206 O O . ASP A 1 283 ? -5.901 -14.181 21.235 1.00 70.31 283 ASP A O 1
ATOM 2210 N N . TYR A 1 284 ? -3.925 -14.861 22.011 1.00 77.19 284 TYR A N 1
ATOM 2211 C CA . TYR A 1 284 ? -4.211 -14.684 23.443 1.00 77.19 284 TYR A CA 1
ATOM 2212 C C . TYR A 1 284 ? -4.272 -13.208 23.899 1.00 77.19 284 TYR A C 1
ATOM 2214 O O . TYR A 1 284 ? -3.819 -12.883 24.998 1.00 77.19 284 TYR A O 1
ATOM 2222 N N . TYR A 1 285 ? -4.821 -12.316 23.073 1.00 79.12 285 TYR A N 1
ATOM 2223 C CA . TYR A 1 285 ? -4.983 -10.901 23.401 1.00 79.12 285 TYR A CA 1
ATOM 2224 C C . TYR A 1 285 ? -6.103 -10.678 24.417 1.00 79.12 285 TYR A C 1
ATOM 2226 O O . TYR A 1 285 ? -7.092 -11.413 24.469 1.00 79.12 285 TYR A O 1
ATOM 2234 N N . ALA A 1 286 ? -5.947 -9.637 25.228 1.00 83.12 286 ALA A N 1
ATOM 2235 C CA . ALA A 1 286 ? -6.878 -9.280 26.285 1.00 83.12 286 ALA A CA 1
ATOM 2236 C C . ALA A 1 286 ? -7.621 -7.971 25.990 1.00 83.12 286 ALA A C 1
ATOM 2238 O O . ALA A 1 286 ? -7.093 -7.048 25.378 1.00 83.12 286 ALA A O 1
ATOM 2239 N N . LEU A 1 287 ? -8.850 -7.874 26.500 1.00 88.88 287 LEU A N 1
ATOM 2240 C CA . LEU A 1 287 ? -9.616 -6.631 26.573 1.00 88.88 287 LEU A CA 1
ATOM 2241 C C . LEU A 1 287 ? -9.613 -6.125 28.023 1.00 88.88 287 LEU A C 1
ATOM 2243 O O . LEU A 1 287 ? -10.330 -6.641 28.882 1.00 88.88 287 LEU A O 1
ATOM 2247 N N . TYR A 1 288 ? -8.794 -5.116 28.302 1.00 90.69 288 TYR A N 1
ATOM 2248 C CA . TYR A 1 288 ? -8.702 -4.428 29.586 1.00 90.69 288 TYR A CA 1
ATOM 2249 C C . TYR A 1 288 ? -9.718 -3.285 29.650 1.00 90.69 288 TYR A C 1
ATOM 2251 O O . TYR A 1 288 ? -9.617 -2.296 28.927 1.00 90.69 288 TYR A O 1
ATOM 2259 N N . VAL A 1 289 ? -10.697 -3.391 30.545 1.00 93.31 289 VAL A N 1
ATOM 2260 C CA . VAL A 1 289 ? -11.760 -2.387 30.694 1.00 93.31 289 VAL A CA 1
ATOM 2261 C C . VAL A 1 289 ? -11.497 -1.537 31.939 1.00 93.31 289 VAL A C 1
ATOM 2263 O O . VAL A 1 289 ? -11.779 -1.981 33.050 1.00 93.31 289 VAL A O 1
ATOM 2266 N N . GLN A 1 290 ? -10.943 -0.331 31.773 1.00 94.06 290 GLN A N 1
ATOM 2267 C CA . GLN A 1 290 ? -10.846 0.666 32.855 1.00 94.06 290 GLN A CA 1
ATOM 2268 C C . GLN A 1 290 ? -12.072 1.589 32.876 1.00 94.06 290 GLN A C 1
ATOM 2270 O O . GLN A 1 290 ? -12.497 2.010 33.947 1.00 94.06 290 GLN A O 1
ATOM 2275 N N . GLY A 1 291 ? -12.645 1.875 31.703 1.00 93.69 291 GLY A N 1
ATOM 2276 C CA . GLY A 1 291 ? -13.910 2.590 31.540 1.00 93.69 291 GLY A CA 1
ATOM 2277 C C . GLY A 1 291 ? -15.128 1.663 31.551 1.00 93.69 291 GLY A C 1
ATOM 2278 O O . GLY A 1 291 ? -15.365 0.914 32.499 1.00 93.69 291 GLY A O 1
ATOM 2279 N N . ARG A 1 292 ? -15.940 1.723 30.492 1.00 93.44 292 ARG A N 1
ATOM 2280 C CA . ARG A 1 292 ? -17.190 0.964 30.345 1.00 93.44 292 ARG A CA 1
ATOM 2281 C C . ARG A 1 292 ? -17.184 0.140 29.060 1.00 93.44 292 ARG A C 1
ATOM 2283 O O . ARG A 1 292 ? -16.809 0.630 28.002 1.00 93.44 292 ARG A O 1
ATOM 2290 N N . LEU A 1 293 ? -17.673 -1.092 29.160 1.00 92.88 293 LEU A N 1
ATOM 2291 C CA . LEU A 1 293 ? -18.011 -1.945 28.024 1.00 92.88 293 LEU A CA 1
ATOM 2292 C C . LEU A 1 293 ? -19.524 -2.178 28.036 1.00 92.88 293 LEU A C 1
ATOM 2294 O O . LEU A 1 293 ? -20.062 -2.678 29.025 1.00 92.88 293 LEU A O 1
ATOM 2298 N N . LEU A 1 294 ? -20.204 -1.799 26.960 1.00 91.75 294 LEU A N 1
ATOM 2299 C CA . LEU A 1 294 ? -21.608 -2.101 26.708 1.00 91.75 294 LEU A CA 1
ATOM 2300 C C . LEU A 1 294 ? -21.660 -3.103 25.560 1.00 91.75 294 LEU A C 1
ATOM 2302 O O . LEU A 1 294 ? -21.325 -2.750 24.443 1.00 91.75 294 LEU A O 1
ATOM 2306 N N . ALA A 1 295 ? -22.051 -4.344 25.821 1.00 85.62 295 ALA A N 1
ATOM 2307 C CA . ALA A 1 295 ? -22.226 -5.351 24.781 1.00 85.62 295 ALA A CA 1
ATOM 2308 C C . ALA A 1 295 ? -23.577 -6.033 24.993 1.00 85.62 295 ALA A C 1
ATOM 2310 O O . ALA A 1 295 ? -23.833 -6.570 26.072 1.00 85.62 295 ALA A O 1
ATOM 2311 N N . GLU A 1 296 ? -24.443 -5.982 23.983 1.00 72.62 296 GLU A N 1
ATOM 2312 C CA . GLU A 1 296 ? -25.740 -6.658 23.996 1.00 72.62 296 GLU A CA 1
ATOM 2313 C C . GLU A 1 296 ? -25.730 -7.753 22.925 1.00 72.62 296 GLU A C 1
ATOM 2315 O O . GLU A 1 296 ? -25.696 -7.470 21.731 1.00 72.62 296 GLU A O 1
ATOM 2320 N N . GLY A 1 297 ? -25.733 -9.019 23.345 1.00 62.81 297 GLY A N 1
ATOM 2321 C CA . GLY A 1 297 ? -25.663 -10.165 22.440 1.00 62.81 297 GLY A CA 1
ATOM 2322 C C . GLY A 1 297 ? -26.184 -11.452 23.076 1.00 62.81 297 GLY A C 1
ATOM 2323 O O . GLY A 1 297 ? -26.433 -11.512 24.282 1.00 62.81 297 GLY A O 1
ATOM 2324 N N . THR A 1 298 ? -26.375 -12.476 22.250 1.00 54.56 298 THR A N 1
ATOM 2325 C CA . THR A 1 298 ? -26.705 -13.844 22.670 1.00 54.56 298 THR A CA 1
ATOM 2326 C C . THR A 1 298 ? -25.478 -14.732 22.481 1.00 54.56 298 THR A C 1
ATOM 2328 O O . THR A 1 298 ? -24.887 -14.687 21.404 1.00 54.56 298 THR A O 1
ATOM 2331 N N . GLU A 1 299 ? -25.108 -15.508 23.508 1.00 51.12 299 GLU A N 1
ATOM 2332 C CA . GLU A 1 299 ? -24.122 -16.602 23.389 1.00 51.12 299 GLU A CA 1
ATOM 2333 C C . GLU A 1 299 ? -24.609 -17.727 22.465 1.00 51.12 299 GLU A C 1
ATOM 2335 O O . GLU A 1 299 ? -25.833 -18.015 22.471 1.00 51.12 299 GLU A O 1
#

Foldseek 3Di:
DDDDDDDDDDDDDDDDDDDPDVADEFDDDQALFWWFFWAFPWKKWWQFFDVLLWADFKKKKKWKWAAQAADAFFFAKEDDDPQEAWTWGFANDPVSQWIDTQNKTFDHPPHDHRDIWMWMWIDHRNDIWIDTLLHTTDIDDHGGDYGDDRGTIMGQWYDVVDTGGTGGIMFWIWMFNHGDDSVRCNVPVQGDDPLPDPRTRFTFRLRPLADQWGATPHPRSIIGIDPDHSVSGHRHPRNHFDEEEDAAAYEHDYLEGEYNAAYEYAAPYEYEYDENYDYHYPDPHYHHYNHYYHYDYDD

pLDDT: mean 85.9, std 19.78, range [25.05, 98.94]

Sequence (299 aa):
MSYKTNLFVILTILSGLLFLIPTTVFATDNYRGTALNFDGVDDYVEILDDTSLDFNTSYTLECWIRPESFDYLAGLITKYHTTQGFILRLSGNSPYSGIGFDDMETDTGILNAYHWYHIAAVNDNGTRHVYVNGIEQTLSGTPITFTPNNDPVCLGVDYLSSPRYFEGQMDEVRIWNVARTETQINDKMNTFLSGTETGLVSYYQLNEGSGITANDPINSNNGTLTNMTEDDWIPSSVPIGVGGTISTDTVWDAETINVISDITINDGVTLTINPGTTVYFQDYYALYVQGRLLAEGTE

Radius of gyration: 20.95 Å; chains: 1; bounding box: 55×46×58 Å